Protein AF-A0A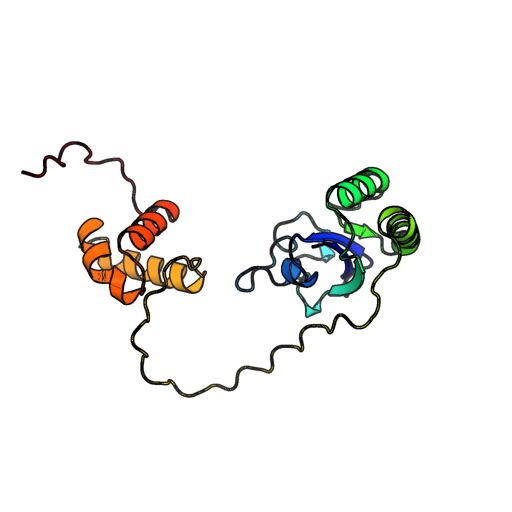2E9LYM9-F1 (afdb_monomer_lite)

Sequence (200 aa):
MGLYVFKSSHADYIKVGFTSWDNPWYRVNGSAGVPLGFSSVRHPESLKGRVGPSDLELLGWWPECTHEQENAIHTLLQRISVVGEWYALEELPLFFSLMKASCGSSKHESVRTPEKPLKAEEMAPEPPETPTPRSGQRWSPEEDQKLRSRVGQQWKEVSPVDFVKQNHEWFGRSKTALMARLKKLGKVVWEENKANWKVS

Secondary structure (DSSP, 8-state):
-EEEEEEESSSSEEEEEEESSS-TTHHHH-SSSS-TTTSSS---GGGTT--STTSEEEEEEETT--HHHHHHHHHHHGGGEEETTEEEGGGHHHHHHHHHHHH-S---S--PPPP-------------------TTPPPPHHHHHHHHHHHHHHTTTS-HHHHHHHHTTTTTS-HHHHHHHHHHTT-----S-TTS----

Foldseek 3Di:
DWKWWKAFPQAQKIFIDDDPDPAPCCQQCPPQRDRNPQQPFWDPPSCHVQRHLVGIDTPFIQSQADRVLSVVLCVVCVVQAPGDRMHGNVCVVVVQVSCCVRRNDTPRDDPDSPPDPDPDDPDDDDDDDQQAQDPPDDDHPVLVVVLVVLCVPPVVPDPPLVSLVVCCSVSSYDSVVSSVVCVVVVVDPPPPDPPPPPDD

pLDDT: mean 80.52, std 17.98, range [32.38, 96.62]

Structure (mmCIF, N/CA/C/O backbone):
data_AF-A0A2E9LYM9-F1
#
_entry.id   AF-A0A2E9LYM9-F1
#
loop_
_atom_site.group_PDB
_atom_site.id
_atom_site.type_symbol
_atom_site.label_atom_id
_atom_site.label_alt_id
_atom_site.label_comp_id
_atom_site.label_asym_id
_atom_site.label_entity_id
_atom_site.label_seq_id
_atom_site.pdbx_PDB_ins_code
_atom_site.Cartn_x
_atom_site.Cartn_y
_atom_site.Cartn_z
_atom_site.occupancy
_atom_site.B_iso_or_equiv
_atom_site.auth_seq_id
_atom_site.auth_comp_id
_atom_site.auth_asym_id
_atom_site.auth_atom_id
_atom_site.pdbx_PDB_model_num
ATOM 1 N N . MET A 1 1 ? 1.577 -3.935 -11.984 1.00 91.12 1 MET A N 1
ATOM 2 C CA . MET A 1 1 ? 1.380 -2.629 -11.306 1.00 91.12 1 MET A CA 1
ATOM 3 C C . MET A 1 1 ? -0.107 -2.334 -11.338 1.00 91.12 1 MET A C 1
ATOM 5 O O . MET A 1 1 ? -0.806 -3.093 -11.989 1.00 91.12 1 MET A O 1
ATOM 9 N N . GLY A 1 2 ? -0.603 -1.310 -10.650 1.00 94.62 2 GLY A N 1
ATOM 10 C CA . GLY A 1 2 ? -1.988 -0.877 -10.833 1.00 94.62 2 GLY A CA 1
ATOM 11 C C . GLY A 1 2 ? -2.600 -0.191 -9.626 1.00 94.62 2 GLY A C 1
ATOM 12 O O . GLY A 1 2 ? -1.990 -0.095 -8.555 1.00 94.62 2 GLY A O 1
ATOM 13 N N . LEU A 1 3 ? -3.835 0.261 -9.821 1.00 95.06 3 LEU A N 1
ATOM 14 C CA . LEU A 1 3 ? -4.635 0.957 -8.821 1.00 95.06 3 LEU A CA 1
ATOM 15 C C . LEU A 1 3 ? -5.670 0.009 -8.211 1.00 95.06 3 LEU A C 1
ATOM 17 O O . LEU A 1 3 ? -6.343 -0.740 -8.925 1.00 95.06 3 LEU A O 1
ATOM 21 N N . TYR A 1 4 ? -5.796 0.050 -6.888 1.00 95.19 4 TYR A N 1
ATOM 22 C CA . TYR A 1 4 ? -6.732 -0.765 -6.120 1.00 95.19 4 TYR A CA 1
ATOM 23 C C . TYR A 1 4 ? -7.713 0.083 -5.316 1.00 95.19 4 TYR A C 1
ATOM 25 O O . TYR A 1 4 ? -7.390 1.181 -4.859 1.00 95.19 4 TYR A O 1
ATOM 33 N N . VAL A 1 5 ? -8.893 -0.484 -5.074 1.00 95.12 5 VAL A N 1
ATOM 34 C CA . VAL A 1 5 ? -9.874 0.052 -4.129 1.00 95.12 5 VAL A CA 1
ATOM 35 C C . VAL A 1 5 ? -10.212 -1.032 -3.116 1.00 95.12 5 VAL A C 1
ATOM 37 O O . VAL A 1 5 ? -10.766 -2.068 -3.479 1.00 95.12 5 VAL A O 1
ATOM 40 N N . PHE A 1 6 ? -9.884 -0.791 -1.850 1.00 95.62 6 PHE A N 1
ATOM 41 C CA . PHE A 1 6 ? -10.286 -1.642 -0.732 1.00 95.62 6 PHE A CA 1
ATOM 42 C C . PHE A 1 6 ? -11.393 -0.970 0.071 1.00 95.62 6 PHE A C 1
ATOM 44 O O . PHE A 1 6 ? -11.329 0.229 0.321 1.00 95.62 6 PHE A O 1
ATOM 51 N N . LYS A 1 7 ? -12.365 -1.740 0.543 1.00 96.00 7 LYS A N 1
ATOM 52 C CA . LYS A 1 7 ? -13.339 -1.327 1.554 1.00 96.00 7 LYS A CA 1
ATOM 53 C C . LYS A 1 7 ? -12.945 -1.897 2.907 1.00 96.00 7 LYS A C 1
ATOM 55 O O . LYS A 1 7 ? -12.481 -3.030 2.978 1.00 96.00 7 LYS A O 1
ATOM 60 N N . SER A 1 8 ? -13.133 -1.125 3.974 1.00 94.94 8 SER A N 1
ATOM 61 C CA . SER A 1 8 ? -12.988 -1.653 5.330 1.00 94.94 8 SER A CA 1
ATOM 62 C C . SER A 1 8 ? -14.228 -2.436 5.762 1.00 94.94 8 SER A C 1
ATOM 64 O O . SER A 1 8 ? -15.356 -1.999 5.551 1.00 94.94 8 SER A O 1
ATOM 66 N N . SER A 1 9 ? -14.018 -3.561 6.441 1.00 95.50 9 SER A N 1
ATOM 67 C CA . SER A 1 9 ? -15.087 -4.320 7.103 1.00 95.50 9 SER A CA 1
ATOM 68 C C . SER A 1 9 ? -15.525 -3.711 8.442 1.00 95.50 9 SER A C 1
ATOM 70 O O . SER A 1 9 ? -16.497 -4.171 9.034 1.00 95.50 9 SER A O 1
ATOM 72 N N . HIS A 1 10 ? -14.800 -2.708 8.952 1.00 94.19 10 HIS A N 1
ATOM 73 C CA . HIS A 1 10 ? -14.994 -2.154 10.302 1.00 94.19 10 HIS A CA 1
ATOM 74 C C . HIS A 1 10 ? -15.576 -0.738 10.321 1.00 94.19 10 HIS A C 1
ATOM 76 O O . HIS A 1 10 ? -15.956 -0.261 11.388 1.00 94.19 10 HIS A O 1
ATOM 82 N N . ALA A 1 11 ? -15.612 -0.053 9.178 1.00 94.88 11 ALA A N 1
ATOM 83 C CA . ALA A 1 11 ? -16.178 1.284 9.040 1.00 94.88 11 ALA A CA 1
ATOM 84 C C . ALA A 1 11 ? -16.530 1.578 7.576 1.00 94.88 11 ALA A C 1
ATOM 86 O O . ALA A 1 11 ? -15.987 0.950 6.666 1.00 94.88 11 ALA A O 1
ATOM 87 N N . ASP A 1 12 ? -17.363 2.594 7.357 1.00 96.62 12 ASP A N 1
ATOM 88 C CA . ASP A 1 12 ? -17.807 3.036 6.031 1.00 96.62 12 ASP A CA 1
ATOM 89 C C . ASP A 1 12 ? -16.748 3.888 5.320 1.00 96.62 12 ASP A C 1
ATOM 91 O O . ASP A 1 12 ? -16.980 5.029 4.920 1.00 96.62 12 ASP A O 1
ATOM 95 N N . TYR A 1 13 ? -15.558 3.309 5.158 1.00 95.94 13 TYR A N 1
ATOM 96 C CA . TYR A 1 13 ? -14.448 3.910 4.437 1.00 95.94 13 TYR A CA 1
ATOM 97 C C . TYR A 1 13 ? -13.916 2.991 3.343 1.00 95.94 13 TYR A C 1
ATOM 99 O O . TYR A 1 13 ? -13.850 1.765 3.490 1.00 95.94 13 TYR A O 1
ATOM 107 N N . ILE A 1 14 ? -13.441 3.621 2.275 1.00 95.56 14 ILE A N 1
ATOM 108 C CA . ILE A 1 14 ? -12.660 2.990 1.220 1.00 95.56 14 ILE A CA 1
ATOM 109 C C . ILE A 1 14 ? -11.246 3.566 1.197 1.00 95.56 14 ILE A C 1
ATOM 111 O O . ILE A 1 14 ? -11.027 4.752 1.451 1.00 95.56 14 ILE A O 1
ATOM 115 N N . LYS A 1 15 ? -10.276 2.713 0.887 1.00 94.19 15 LYS A N 1
ATOM 116 C CA . LYS A 1 15 ? -8.884 3.067 0.639 1.00 94.19 15 LYS A CA 1
ATOM 117 C C . LYS A 1 15 ? -8.607 2.915 -0.842 1.00 94.19 15 LYS A C 1
ATOM 119 O O . LYS A 1 15 ? -8.780 1.830 -1.398 1.00 94.19 15 LYS A O 1
ATOM 124 N N . VAL A 1 16 ? -8.105 3.982 -1.442 1.00 93.50 16 VAL A N 1
ATOM 125 C CA . VAL A 1 16 ? -7.619 3.973 -2.821 1.00 93.50 16 VAL A CA 1
ATOM 126 C C . VAL A 1 16 ? -6.110 4.143 -2.801 1.00 93.50 16 VAL A C 1
ATOM 128 O O . VAL A 1 16 ? -5.583 4.848 -1.940 1.00 93.50 16 VAL A O 1
ATOM 131 N N . GLY A 1 17 ? -5.414 3.448 -3.691 1.00 93.06 17 GLY A N 1
ATOM 132 C CA . GLY A 1 17 ? -3.990 3.673 -3.875 1.00 93.06 17 GLY A CA 1
ATOM 133 C C . GLY A 1 17 ? -3.381 2.825 -4.977 1.00 93.06 17 GLY A C 1
ATOM 134 O O . GLY A 1 17 ? -4.033 1.972 -5.585 1.00 93.06 17 GLY A O 1
ATOM 135 N N . PHE A 1 18 ? -2.096 3.063 -5.202 1.00 93.94 18 PHE A N 1
ATOM 136 C CA . PHE A 1 18 ? -1.308 2.399 -6.227 1.00 93.94 18 PHE A CA 1
ATOM 137 C C . PHE A 1 18 ? -0.312 1.370 -5.669 1.00 93.94 18 PHE A C 1
ATOM 139 O O . PHE A 1 18 ? 0.243 1.503 -4.571 1.00 93.94 18 PHE A O 1
ATOM 146 N N . THR A 1 19 ? -0.026 0.333 -6.458 1.00 92.06 19 THR A N 1
ATOM 147 C CA . THR A 1 19 ? 1.079 -0.598 -6.211 1.00 92.06 19 THR A CA 1
ATOM 148 C C . THR A 1 19 ? 1.912 -0.828 -7.469 1.00 92.06 19 THR A C 1
ATOM 150 O O . THR A 1 19 ? 1.400 -1.034 -8.569 1.00 92.06 19 THR A O 1
ATOM 153 N N . SER A 1 20 ? 3.235 -0.857 -7.300 1.00 91.00 20 SER A N 1
ATOM 154 C CA . SER A 1 20 ? 4.173 -1.241 -8.360 1.00 91.00 20 SER A CA 1
ATOM 155 C C . SER A 1 20 ? 4.263 -2.758 -8.576 1.00 91.00 20 SER A C 1
ATOM 157 O O . SER A 1 20 ? 5.013 -3.224 -9.429 1.00 91.00 20 SER A O 1
ATOM 159 N N . TRP A 1 21 ? 3.488 -3.544 -7.832 1.00 89.94 21 TRP A N 1
ATOM 160 C CA . TRP A 1 21 ? 3.448 -4.998 -7.949 1.00 89.94 21 TRP A CA 1
ATOM 161 C C . TRP A 1 21 ? 2.227 -5.432 -8.748 1.00 89.94 21 TRP A C 1
ATOM 163 O O . TRP A 1 21 ? 1.245 -4.698 -8.851 1.00 89.94 21 TRP A O 1
ATOM 173 N N . ASP A 1 22 ? 2.270 -6.626 -9.325 1.00 89.94 22 ASP A N 1
ATOM 174 C CA . ASP A 1 22 ? 1.108 -7.232 -9.984 1.00 89.94 22 ASP A CA 1
ATOM 175 C C . ASP A 1 22 ? 0.184 -7.935 -8.974 1.00 89.94 22 ASP A C 1
ATOM 177 O O . ASP A 1 22 ? -0.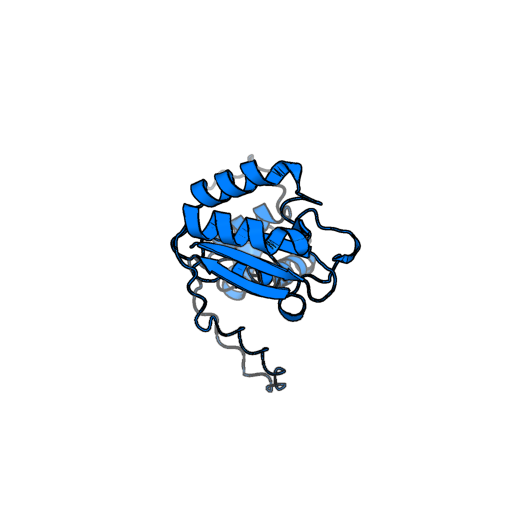207 -9.086 -9.130 1.00 89.94 22 ASP A O 1
ATOM 181 N N . ASN A 1 23 ? -0.067 -7.269 -7.843 1.00 89.88 23 ASN A N 1
ATOM 182 C CA . ASN A 1 23 ? -0.915 -7.781 -6.774 1.00 89.88 23 ASN A CA 1
ATOM 183 C C . ASN A 1 23 ? -1.350 -6.632 -5.838 1.00 89.88 23 ASN A C 1
ATOM 185 O O . ASN A 1 23 ? -0.484 -6.052 -5.165 1.00 89.88 23 ASN A O 1
ATOM 189 N N . PRO A 1 24 ? -2.658 -6.322 -5.723 1.00 91.31 24 PRO A N 1
ATOM 190 C CA . PRO A 1 24 ? -3.155 -5.271 -4.829 1.00 91.31 24 PRO A CA 1
ATOM 191 C C . PRO A 1 24 ? -2.906 -5.582 -3.345 1.00 91.31 24 PRO A C 1
ATOM 193 O O . PRO A 1 24 ? -2.643 -4.682 -2.546 1.00 91.31 24 PRO A O 1
ATOM 196 N N . TRP A 1 25 ? -2.893 -6.862 -2.967 1.00 91.12 25 TRP A N 1
ATOM 197 C CA . TRP A 1 25 ? -2.686 -7.303 -1.586 1.00 91.12 25 TRP A CA 1
ATOM 198 C C . TRP A 1 25 ? -1.251 -7.124 -1.095 1.00 91.12 25 TRP A C 1
ATOM 200 O O . TRP A 1 25 ? -1.008 -7.178 0.110 1.00 91.12 25 TRP A O 1
ATOM 210 N N . TYR A 1 26 ? -0.292 -6.863 -1.989 1.00 88.19 26 TYR A N 1
ATOM 211 C CA . TYR A 1 26 ? 1.101 -6.634 -1.602 1.00 88.19 26 TYR A CA 1
ATOM 212 C C . TYR A 1 26 ? 1.240 -5.477 -0.597 1.00 88.19 26 TYR A C 1
ATOM 214 O O . TYR A 1 26 ? 2.077 -5.529 0.299 1.00 88.19 26 TYR A O 1
ATOM 222 N N . ARG A 1 27 ? 0.397 -4.441 -0.699 1.00 84.25 27 ARG A N 1
ATOM 223 C CA . ARG A 1 27 ? 0.412 -3.285 0.217 1.00 84.25 27 ARG A CA 1
ATOM 224 C C . ARG A 1 27 ? -0.201 -3.602 1.582 1.00 84.25 27 ARG A C 1
ATOM 226 O O . ARG A 1 27 ? 0.213 -3.037 2.589 1.00 84.25 27 ARG A O 1
ATOM 233 N N . VAL A 1 28 ? -1.145 -4.538 1.619 1.00 86.56 28 VAL A N 1
ATOM 234 C CA . VAL A 1 28 ? -1.798 -4.989 2.855 1.00 86.56 28 VAL A CA 1
ATOM 235 C C . VAL A 1 28 ? -0.906 -5.979 3.609 1.00 86.56 28 VAL A C 1
ATOM 237 O O . VAL A 1 28 ? -0.748 -5.867 4.817 1.00 86.56 28 VAL A O 1
ATOM 240 N N . ASN A 1 29 ? -0.263 -6.910 2.901 1.00 82.62 29 ASN A N 1
ATOM 241 C CA . ASN A 1 29 ? 0.617 -7.922 3.499 1.00 82.62 29 ASN A CA 1
ATOM 242 C C . ASN A 1 29 ? 2.040 -7.406 3.767 1.00 82.62 29 ASN A C 1
ATOM 244 O O . ASN A 1 29 ? 2.728 -7.889 4.667 1.00 82.62 29 ASN A O 1
ATOM 248 N N . GLY A 1 30 ? 2.487 -6.437 2.964 1.00 68.19 30 GLY A N 1
ATOM 249 C CA . GLY A 1 30 ? 3.863 -5.960 2.912 1.00 68.19 30 GLY A CA 1
ATOM 250 C C . GLY A 1 30 ? 4.903 -7.051 2.650 1.00 68.19 30 GLY A C 1
ATOM 251 O O . GLY A 1 30 ? 4.599 -8.166 2.230 1.00 68.19 30 GLY A O 1
ATOM 252 N N . SER A 1 31 ? 6.173 -6.715 2.883 1.00 57.31 31 SER A N 1
ATOM 253 C CA . SER A 1 31 ? 7.263 -7.696 2.906 1.00 57.31 31 SER A CA 1
ATOM 254 C C . SER A 1 31 ? 7.453 -8.177 4.344 1.00 57.31 31 SER A C 1
ATOM 256 O O . SER A 1 31 ? 7.728 -7.352 5.212 1.00 57.31 31 SER A O 1
ATOM 258 N N . ALA A 1 32 ? 7.344 -9.489 4.580 1.00 59.53 32 ALA A N 1
ATOM 259 C CA . ALA A 1 32 ? 7.467 -10.129 5.898 1.00 59.53 32 ALA A CA 1
ATOM 260 C C . ALA A 1 32 ? 6.331 -9.822 6.902 1.00 59.53 32 ALA A C 1
ATOM 262 O O . ALA A 1 32 ? 6.571 -9.669 8.095 1.00 59.53 32 ALA A O 1
ATOM 263 N N . GLY A 1 33 ? 5.085 -9.721 6.423 1.00 60.34 33 GLY A N 1
ATOM 264 C CA . GLY A 1 33 ? 3.893 -9.658 7.285 1.00 60.34 33 GLY A CA 1
ATOM 265 C C . GLY A 1 33 ? 3.645 -8.311 7.969 1.00 60.34 33 GLY A C 1
ATOM 266 O O . GLY A 1 33 ? 2.728 -8.197 8.778 1.00 60.34 33 GLY A O 1
ATOM 267 N N . VAL A 1 34 ? 4.439 -7.283 7.654 1.00 60.03 34 VAL A N 1
ATOM 268 C CA . VAL A 1 34 ? 4.224 -5.912 8.132 1.00 60.03 34 VAL A CA 1
ATOM 269 C C . VAL A 1 34 ? 3.517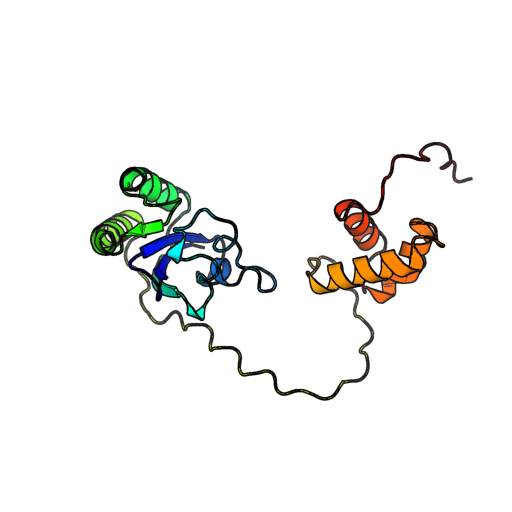 -5.115 7.034 1.00 60.03 34 VAL A C 1
ATOM 271 O O . VAL A 1 34 ? 4.151 -4.865 6.011 1.00 60.03 34 VAL A O 1
ATOM 274 N N . PRO A 1 35 ? 2.262 -4.660 7.221 1.00 62.62 35 PRO A N 1
ATOM 275 C CA . PRO A 1 35 ? 1.496 -3.955 6.190 1.00 62.62 35 PRO A CA 1
ATOM 276 C C . PRO A 1 35 ? 2.207 -2.700 5.667 1.00 62.62 35 PRO A C 1
ATOM 278 O O . PRO A 1 35 ? 2.226 -1.654 6.316 1.00 62.62 35 PRO A O 1
ATOM 281 N N . LEU A 1 36 ? 2.804 -2.771 4.476 1.00 64.75 36 LEU A N 1
ATOM 282 C CA . LEU A 1 36 ? 3.519 -1.644 3.876 1.00 64.75 36 LEU A CA 1
ATOM 283 C C . LEU A 1 36 ? 2.518 -0.669 3.242 1.00 64.75 36 LEU A C 1
ATOM 285 O O . LEU A 1 36 ? 2.158 -0.800 2.074 1.00 64.75 36 LEU A O 1
ATOM 289 N N . GLY A 1 37 ? 2.107 0.340 4.013 1.00 64.75 37 GLY A N 1
ATOM 290 C CA . GLY A 1 37 ? 1.244 1.437 3.558 1.00 64.75 37 GLY A CA 1
ATOM 291 C C . GLY A 1 37 ? -0.109 1.523 4.265 1.00 64.75 37 GLY A C 1
ATOM 292 O O . GLY A 1 37 ? -0.758 2.557 4.177 1.00 64.75 37 GLY A O 1
ATOM 293 N N . PHE A 1 38 ? -0.517 0.489 5.004 1.00 72.06 38 PHE A N 1
ATOM 294 C CA . PHE A 1 38 ? -1.745 0.516 5.811 1.00 72.06 38 PHE A CA 1
ATOM 295 C C . PHE A 1 38 ? -1.474 0.793 7.294 1.00 72.06 38 PHE A C 1
ATOM 297 O O . PHE A 1 38 ? -2.214 1.551 7.912 1.00 72.06 38 PHE A O 1
ATOM 304 N N . SER A 1 39 ? -0.388 0.254 7.859 1.00 63.53 39 SER A N 1
ATOM 305 C CA . SER A 1 39 ? -0.012 0.487 9.264 1.00 63.53 39 SER A CA 1
ATOM 306 C C . SER A 1 39 ? 0.830 1.750 9.476 1.00 63.53 39 SER A C 1
ATOM 308 O O . SER A 1 39 ? 0.941 2.239 10.596 1.00 63.53 39 SER A O 1
ATOM 310 N N . SER A 1 40 ? 1.430 2.286 8.407 1.00 58.72 40 SER A N 1
ATOM 311 C CA . SER A 1 40 ? 2.322 3.452 8.453 1.00 58.72 40 SER A CA 1
ATOM 312 C C . SER A 1 40 ? 1.664 4.767 8.023 1.00 58.72 40 SER A C 1
ATOM 314 O O . SER A 1 40 ? 2.331 5.800 8.022 1.00 58.72 40 SER A O 1
ATOM 316 N N . VAL A 1 41 ? 0.403 4.745 7.583 1.00 61.25 41 VAL A N 1
ATOM 317 C CA . VAL A 1 41 ? -0.260 5.893 6.944 1.00 61.25 41 VAL A CA 1
ATOM 318 C C . VAL A 1 41 ? -1.384 6.414 7.827 1.00 61.25 41 VAL A C 1
ATOM 320 O O . VAL A 1 41 ? -2.079 5.645 8.481 1.00 61.25 41 VAL A O 1
ATOM 323 N N . ARG A 1 42 ? -1.562 7.741 7.819 1.00 80.31 42 ARG A N 1
ATOM 324 C CA . ARG A 1 42 ? -2.698 8.431 8.437 1.00 80.31 42 ARG A CA 1
ATOM 325 C C . ARG A 1 42 ? -4.000 7.738 8.010 1.00 80.31 42 ARG A C 1
ATOM 327 O O . ARG A 1 42 ? -4.311 7.692 6.822 1.00 80.31 42 ARG A O 1
ATOM 334 N N . HIS A 1 43 ? -4.738 7.207 8.972 1.00 86.38 43 HIS A N 1
ATOM 335 C CA . HIS A 1 43 ? -6.032 6.562 8.776 1.00 86.38 43 HIS A CA 1
ATOM 336 C C . HIS A 1 43 ? -7.020 7.099 9.824 1.00 86.38 43 HIS A C 1
ATOM 338 O O . HIS A 1 43 ? -6.580 7.624 10.852 1.00 86.38 43 HIS A O 1
ATOM 344 N N . PRO A 1 44 ? -8.339 6.971 9.606 1.00 89.38 44 PRO A N 1
ATOM 345 C CA . PRO A 1 44 ? -9.329 7.224 10.650 1.00 89.38 44 PRO A CA 1
ATOM 346 C C . PRO A 1 44 ? -9.022 6.420 11.925 1.00 89.38 44 PRO A C 1
ATOM 348 O O . PRO A 1 44 ? -8.599 5.265 11.839 1.00 89.38 44 PRO A O 1
ATOM 351 N N . GLU A 1 45 ? -9.236 6.999 13.112 1.00 88.75 45 GLU A N 1
ATOM 352 C CA . GLU A 1 45 ? -8.907 6.331 14.391 1.00 88.75 45 GLU A CA 1
ATOM 353 C C . GLU A 1 45 ? -9.681 5.012 14.566 1.00 88.75 45 GLU A C 1
ATOM 355 O O . GLU A 1 45 ? -9.147 4.048 15.110 1.00 88.75 45 GLU A O 1
ATOM 360 N N . SER A 1 46 ? -10.897 4.919 14.012 1.00 90.25 46 SER A N 1
ATOM 361 C CA . SER A 1 46 ? -11.718 3.699 14.025 1.00 90.25 46 SER A CA 1
ATOM 362 C C . SER A 1 46 ? -11.074 2.494 13.323 1.00 90.25 46 SER A C 1
ATOM 364 O O . SER A 1 46 ? -11.476 1.360 13.577 1.00 90.25 46 SER A O 1
ATOM 366 N N . LEU A 1 47 ? -10.063 2.714 12.474 1.00 89.50 47 LEU A N 1
ATOM 367 C CA . LEU A 1 47 ? -9.363 1.669 11.718 1.00 89.50 47 LEU A CA 1
ATOM 368 C C . LEU A 1 47 ? -8.020 1.255 12.333 1.00 89.50 47 LEU A C 1
ATOM 370 O O . LEU A 1 47 ? -7.312 0.411 11.780 1.00 89.50 47 LEU A O 1
ATOM 374 N N . LYS A 1 48 ? -7.635 1.826 13.478 1.00 88.62 48 LYS A N 1
ATOM 375 C CA . LYS A 1 48 ? -6.337 1.557 14.102 1.00 88.62 48 LYS A CA 1
ATOM 376 C C . LYS A 1 48 ? -6.169 0.080 14.453 1.00 88.62 48 LYS A C 1
ATOM 378 O O . LYS A 1 48 ? -6.923 -0.478 15.245 1.00 88.62 48 LYS A O 1
ATOM 383 N N . GLY A 1 49 ? -5.155 -0.546 13.854 1.00 86.38 49 GLY A N 1
ATOM 384 C CA . GLY A 1 49 ? -4.885 -1.978 14.009 1.00 86.38 49 GLY A CA 1
ATOM 385 C C . GLY A 1 49 ? -5.896 -2.902 13.314 1.00 86.38 49 GLY A C 1
ATOM 386 O O . GLY A 1 49 ? -5.840 -4.103 13.544 1.00 86.38 49 GLY A O 1
ATOM 387 N N . ARG A 1 50 ? -6.797 -2.364 12.478 1.00 89.62 50 ARG A N 1
ATOM 388 C CA . ARG A 1 50 ? -7.876 -3.090 11.777 1.00 89.62 50 ARG A CA 1
ATOM 389 C C . ARG A 1 50 ? -7.795 -2.908 10.261 1.00 89.62 50 ARG A C 1
ATOM 391 O O . ARG A 1 50 ? -8.764 -2.550 9.596 1.00 89.62 50 ARG A O 1
ATOM 398 N N . VAL A 1 51 ? -6.588 -3.060 9.733 1.00 88.38 51 VAL A N 1
ATOM 399 C CA . VAL A 1 51 ? -6.258 -2.847 8.315 1.00 88.38 51 VAL A CA 1
ATOM 400 C C . VAL A 1 51 ? -5.461 -4.021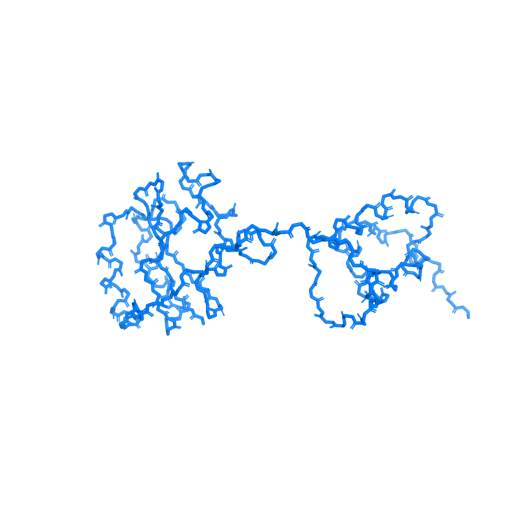 7.741 1.00 88.38 51 VAL A C 1
ATOM 402 O O . VAL A 1 51 ? -4.620 -3.848 6.859 1.00 88.38 51 VAL A O 1
ATOM 405 N N . GLY A 1 52 ? -5.683 -5.219 8.288 1.00 89.31 52 GLY A N 1
ATOM 406 C CA . GLY A 1 52 ? -5.092 -6.452 7.790 1.00 89.31 52 GLY A CA 1
ATOM 407 C C . GLY A 1 52 ? -5.877 -7.063 6.623 1.00 89.31 52 GLY A C 1
ATOM 408 O O . GLY A 1 52 ? -6.950 -6.584 6.257 1.00 89.31 52 GLY A O 1
ATOM 409 N N . PRO A 1 53 ? -5.383 -8.172 6.050 1.00 89.94 53 PRO A N 1
ATOM 410 C CA . PRO A 1 53 ? -6.032 -8.851 4.923 1.00 89.94 53 PRO A CA 1
ATOM 411 C C . PRO A 1 53 ? -7.455 -9.329 5.215 1.00 89.94 53 PRO A C 1
ATOM 413 O O . PRO A 1 53 ? -8.283 -9.371 4.317 1.00 89.94 53 PRO A O 1
ATOM 416 N N . SER A 1 54 ? -7.745 -9.684 6.469 1.00 90.94 54 SER A N 1
ATOM 417 C CA . SER A 1 54 ? -9.083 -10.087 6.917 1.00 90.94 54 SER A CA 1
ATOM 418 C C . SER A 1 54 ? -10.031 -8.915 7.170 1.00 90.94 54 SER A C 1
ATOM 420 O O . SER A 1 54 ? -11.227 -9.131 7.341 1.00 90.94 54 SER A O 1
ATOM 422 N N . ASP A 1 55 ? -9.503 -7.694 7.238 1.00 92.75 55 ASP A N 1
ATOM 423 C CA . ASP A 1 55 ? -10.250 -6.484 7.591 1.00 92.75 55 ASP A CA 1
ATOM 424 C C . ASP A 1 55 ? -10.655 -5.663 6.364 1.00 92.75 55 ASP A C 1
ATOM 426 O O . ASP A 1 55 ? -11.315 -4.628 6.499 1.00 92.75 55 ASP A O 1
ATOM 430 N N . LEU A 1 56 ? -10.211 -6.094 5.182 1.00 93.62 56 LEU A N 1
ATOM 431 C CA . LEU A 1 56 ? -10.359 -5.382 3.926 1.00 93.62 56 LEU A CA 1
ATOM 432 C C . LEU A 1 56 ? -11.009 -6.277 2.873 1.00 93.62 56 LEU A C 1
ATOM 434 O O . LEU A 1 56 ? -10.676 -7.451 2.732 1.00 93.62 56 LEU A O 1
ATOM 438 N N . GLU A 1 57 ? -11.891 -5.682 2.085 1.00 95.00 57 GLU A N 1
ATOM 439 C CA . GLU A 1 57 ? -12.529 -6.286 0.921 1.00 95.00 57 GLU A CA 1
ATOM 440 C C . GLU A 1 57 ? -12.023 -5.571 -0.336 1.00 95.00 57 GLU A C 1
ATOM 442 O O . GLU A 1 57 ? -12.114 -4.347 -0.434 1.00 95.00 57 GLU A O 1
ATOM 447 N N . LEU A 1 58 ? -11.458 -6.305 -1.298 1.00 94.75 58 LEU A N 1
ATOM 448 C CA . LEU A 1 58 ? -11.041 -5.716 -2.573 1.00 94.75 58 LEU A CA 1
ATOM 449 C C . LEU A 1 58 ? -12.279 -5.462 -3.439 1.00 94.75 58 LEU A C 1
ATOM 451 O O . LEU A 1 58 ? -12.887 -6.408 -3.931 1.00 94.75 58 LEU A O 1
ATOM 455 N N . LEU A 1 59 ? -12.614 -4.192 -3.659 1.00 95.06 59 LEU A N 1
ATOM 456 C CA . LEU A 1 59 ? -13.747 -3.795 -4.497 1.00 95.06 59 LEU A CA 1
ATOM 457 C C . LEU A 1 59 ? -13.375 -3.642 -5.975 1.00 95.06 59 LEU A C 1
ATOM 459 O O . LEU A 1 59 ? -14.238 -3.763 -6.836 1.00 95.06 59 LEU A O 1
ATOM 463 N N . GLY A 1 60 ? -12.113 -3.345 -6.294 1.00 93.62 60 GLY A N 1
ATOM 464 C CA . GLY A 1 60 ? -11.700 -3.163 -7.684 1.00 93.62 60 GLY A CA 1
ATOM 465 C C . GLY A 1 60 ? -10.192 -3.130 -7.891 1.00 93.62 60 GLY A C 1
ATOM 466 O O . GLY A 1 60 ? -9.439 -2.701 -7.013 1.00 93.62 60 GLY A O 1
ATOM 467 N N . TRP A 1 61 ? -9.767 -3.584 -9.074 1.00 94.88 61 TRP A N 1
ATOM 468 C CA . TRP A 1 61 ? -8.369 -3.663 -9.485 1.00 94.88 61 TRP A CA 1
ATOM 469 C C . TRP A 1 61 ? -8.198 -3.271 -10.959 1.00 94.88 61 TRP A C 1
ATOM 471 O O . TRP A 1 61 ? -8.773 -3.887 -11.861 1.00 94.88 61 TRP A O 1
ATOM 481 N N . TRP A 1 62 ? -7.368 -2.255 -11.195 1.00 95.38 62 TRP A N 1
ATOM 482 C CA . TRP A 1 62 ? -7.042 -1.730 -12.520 1.00 95.38 62 TRP A CA 1
ATOM 483 C C . TRP A 1 62 ? -5.535 -1.864 -12.763 1.00 95.38 62 TRP A C 1
ATOM 485 O O . TRP A 1 62 ? -4.788 -0.914 -12.507 1.00 95.38 62 TRP A O 1
ATOM 495 N N . PRO A 1 63 ? -5.070 -3.036 -13.239 1.00 94.00 63 PRO A N 1
ATOM 496 C CA . PRO A 1 63 ? -3.641 -3.308 -13.410 1.00 94.00 63 PRO A CA 1
ATOM 497 C C . PRO A 1 63 ? -2.978 -2.427 -14.475 1.00 94.00 63 PRO A C 1
ATOM 499 O O . PRO A 1 63 ? -1.783 -2.157 -14.417 1.00 94.00 63 PRO A O 1
ATOM 502 N N . GLU A 1 64 ? -3.764 -1.952 -15.437 1.00 93.56 64 GLU A N 1
ATOM 503 C CA . GLU A 1 64 ? -3.269 -1.099 -16.519 1.00 93.56 64 GLU A CA 1
ATOM 504 C C . GLU A 1 64 ? -3.208 0.384 -16.117 1.00 93.56 64 GLU A C 1
ATOM 506 O O . GLU A 1 64 ? -2.709 1.204 -16.883 1.00 93.56 64 GLU A O 1
ATOM 511 N N . CYS A 1 65 ? -3.721 0.754 -14.934 1.00 95.38 65 CYS A N 1
ATOM 512 C CA . CYS A 1 65 ? -3.688 2.145 -14.497 1.00 95.38 65 CYS A CA 1
ATOM 513 C C . CYS A 1 65 ? -2.277 2.545 -14.055 1.00 95.38 65 CYS A C 1
ATOM 515 O O . CYS A 1 65 ? -1.610 1.780 -13.355 1.00 95.38 65 CYS A O 1
ATOM 517 N N . THR A 1 66 ? -1.826 3.741 -14.432 1.00 95.06 66 THR A N 1
ATOM 518 C CA . THR A 1 66 ? -0.497 4.262 -14.087 1.00 95.06 66 THR A CA 1
ATOM 519 C C . THR A 1 66 ? -0.507 5.065 -12.786 1.00 95.06 66 THR A C 1
ATOM 521 O O . THR A 1 66 ? -1.553 5.477 -12.279 1.00 95.06 66 THR A O 1
ATOM 524 N N . HIS A 1 67 ? 0.683 5.316 -12.239 1.00 94.00 67 HIS A N 1
ATOM 525 C CA . HIS A 1 67 ? 0.837 6.139 -11.041 1.00 94.00 67 HIS A CA 1
ATOM 526 C C . HIS A 1 67 ? 0.457 7.607 -11.303 1.00 94.00 67 HIS A C 1
ATOM 528 O O . HIS A 1 67 ? -0.088 8.275 -10.434 1.00 94.00 67 HIS A O 1
ATOM 534 N N . GLU A 1 68 ? 0.691 8.129 -12.508 1.00 95.06 68 GLU A N 1
ATOM 535 C CA . GLU A 1 68 ? 0.280 9.485 -12.893 1.00 95.06 68 GLU A CA 1
ATOM 536 C C . GLU A 1 68 ? -1.247 9.627 -12.901 1.00 95.06 68 GLU A C 1
ATOM 538 O O . GLU A 1 68 ? -1.779 10.630 -12.423 1.00 95.06 68 GLU A O 1
ATOM 543 N N . GLN A 1 69 ? -1.955 8.612 -13.407 1.00 95.00 69 GLN A N 1
ATOM 544 C CA . GLN A 1 69 ? -3.418 8.576 -13.405 1.00 95.00 69 GLN A CA 1
ATOM 545 C C . GLN A 1 69 ? -3.972 8.514 -11.977 1.00 95.00 69 GLN A C 1
ATOM 547 O O . GLN A 1 69 ? -4.910 9.238 -11.653 1.00 95.00 69 GLN A O 1
ATOM 552 N N . GLU A 1 70 ? -3.357 7.713 -11.106 1.00 94.31 70 GLU A N 1
ATOM 553 C CA . GLU A 1 70 ? -3.697 7.657 -9.682 1.00 94.31 70 GLU A CA 1
ATOM 554 C C . GLU A 1 70 ? -3.529 9.022 -8.995 1.00 94.31 70 GLU A C 1
ATOM 556 O O . GLU A 1 70 ? -4.464 9.514 -8.360 1.00 94.31 70 GLU A O 1
ATOM 561 N N . ASN A 1 71 ? -2.397 9.696 -9.209 1.00 93.56 71 ASN A N 1
ATOM 562 C CA . ASN A 1 71 ? -2.149 11.026 -8.652 1.00 93.56 71 ASN A CA 1
ATOM 563 C C . ASN A 1 71 ? -3.159 12.071 -9.152 1.00 93.56 71 ASN A C 1
ATOM 565 O O . ASN A 1 71 ? -3.602 12.927 -8.380 1.00 93.56 71 ASN A O 1
ATOM 569 N N . ALA A 1 72 ? -3.563 12.003 -10.425 1.00 93.88 72 ALA A N 1
ATOM 570 C CA . ALA A 1 72 ? -4.603 12.875 -10.967 1.00 93.88 72 ALA A CA 1
ATOM 571 C C . ALA A 1 72 ? -5.956 12.637 -10.271 1.00 93.88 72 ALA A C 1
ATOM 573 O O . ALA A 1 72 ? -6.624 13.595 -9.877 1.00 93.88 72 ALA A O 1
ATOM 574 N N . ILE A 1 73 ? -6.329 11.375 -10.046 1.00 92.12 73 ILE A N 1
ATOM 575 C CA . ILE A 1 73 ? -7.552 11.002 -9.322 1.00 92.12 73 ILE A CA 1
ATOM 576 C C . ILE A 1 73 ? -7.493 11.490 -7.867 1.00 92.12 73 ILE A C 1
ATOM 578 O O . ILE A 1 73 ? -8.429 12.144 -7.406 1.00 92.12 73 ILE A O 1
ATOM 582 N N . HIS A 1 74 ? -6.388 11.263 -7.152 1.00 90.94 74 HIS A N 1
ATOM 583 C CA . HIS A 1 74 ? -6.224 11.760 -5.783 1.00 90.94 74 HIS A CA 1
ATOM 584 C C . HIS A 1 74 ? -6.276 13.286 -5.702 1.00 90.94 74 HIS A C 1
ATOM 586 O O . HIS A 1 74 ? -6.866 13.818 -4.764 1.00 90.94 74 HIS A O 1
ATOM 592 N N . THR A 1 75 ? -5.726 13.992 -6.694 1.00 92.62 75 THR A N 1
ATOM 593 C CA . THR A 1 75 ? -5.799 15.459 -6.780 1.00 92.62 75 THR A CA 1
ATOM 594 C C . THR A 1 75 ? -7.246 15.940 -6.892 1.00 92.62 75 THR A C 1
ATOM 596 O O . THR A 1 75 ? -7.657 16.842 -6.162 1.00 92.62 75 THR A O 1
ATOM 599 N N . LEU A 1 76 ? -8.046 15.308 -7.757 1.00 91.44 76 LEU A N 1
ATOM 600 C CA . LEU A 1 76 ? -9.466 15.641 -7.925 1.00 91.44 76 LEU A CA 1
ATOM 601 C C . LEU A 1 76 ? -10.270 15.395 -6.643 1.00 91.44 76 LEU A C 1
ATOM 603 O O . LEU A 1 76 ? -11.162 16.171 -6.302 1.00 91.44 76 LEU A O 1
ATOM 607 N N . LEU A 1 77 ? -9.929 14.332 -5.918 1.00 88.62 77 LEU A N 1
ATOM 608 C CA . LEU A 1 77 ? -10.671 13.867 -4.748 1.00 88.62 77 LEU A CA 1
ATOM 609 C C . LEU A 1 77 ? -10.093 14.390 -3.431 1.00 88.62 77 LEU A C 1
ATOM 611 O O . LEU A 1 77 ? -10.625 14.109 -2.362 1.00 88.62 77 LEU A O 1
ATOM 615 N N . GLN A 1 78 ? -9.033 15.200 -3.476 1.00 89.38 78 GLN A N 1
ATOM 616 C CA . GLN A 1 78 ? -8.357 15.704 -2.282 1.00 89.38 78 GLN A CA 1
ATOM 617 C C . GLN A 1 78 ? -9.308 16.469 -1.351 1.00 89.38 78 GLN A C 1
ATOM 619 O O . GLN A 1 78 ? -9.159 16.407 -0.134 1.00 89.38 78 GLN A O 1
ATOM 624 N N . ARG A 1 79 ? -10.310 17.158 -1.915 1.00 88.00 79 ARG A N 1
ATOM 625 C CA . ARG A 1 79 ? -11.298 17.946 -1.157 1.00 88.00 79 ARG A CA 1
ATOM 626 C C . ARG A 1 79 ? -12.285 17.103 -0.353 1.00 88.00 79 ARG A C 1
ATOM 628 O O . ARG A 1 79 ? -12.862 17.623 0.593 1.00 88.00 79 ARG A O 1
ATOM 635 N N . ILE A 1 80 ? -12.475 15.845 -0.740 1.00 88.25 80 ILE A N 1
ATOM 636 C CA . ILE A 1 80 ? -13.400 14.904 -0.095 1.00 88.25 80 ILE A CA 1
ATOM 637 C C . ILE A 1 80 ? -12.657 13.788 0.652 1.00 88.25 80 ILE A C 1
ATOM 639 O O . ILE A 1 80 ? -13.270 12.849 1.154 1.00 88.25 80 ILE A O 1
ATOM 643 N N . SER A 1 81 ? -11.322 13.862 0.715 1.00 85.81 81 SER A N 1
ATOM 644 C CA . SER A 1 81 ? -10.533 12.933 1.520 1.00 85.81 81 SER A CA 1
ATOM 645 C C . SER A 1 81 ? -10.816 13.161 3.000 1.00 85.81 81 SER A C 1
ATOM 647 O O . SER A 1 81 ? -10.785 14.292 3.485 1.00 85.81 81 SER A O 1
ATOM 649 N N . VAL A 1 82 ? -11.057 12.068 3.723 1.00 84.69 82 VAL A N 1
ATOM 650 C CA . VAL A 1 82 ? -11.285 12.101 5.170 1.00 84.69 82 VAL A CA 1
ATOM 651 C C . VAL A 1 82 ? -9.937 12.200 5.876 1.00 84.69 82 VAL A C 1
ATOM 653 O O . VAL A 1 82 ? -9.680 13.140 6.626 1.00 84.69 82 VAL A O 1
ATOM 656 N N . VAL A 1 83 ? -9.045 11.237 5.610 1.00 86.25 83 VAL A N 1
ATOM 657 C CA . VAL A 1 83 ? -7.675 11.206 6.138 1.00 86.25 83 VAL A CA 1
ATOM 658 C C . VAL A 1 83 ? -6.756 10.475 5.154 1.00 86.25 83 VAL A C 1
ATOM 660 O O . VAL A 1 83 ? -6.917 9.284 4.898 1.00 86.25 83 VAL A O 1
ATOM 663 N N . GLY A 1 84 ? -5.725 11.160 4.652 1.00 87.38 84 GLY A N 1
ATOM 664 C CA . GLY A 1 84 ? -4.762 10.559 3.723 1.00 87.38 84 GLY A CA 1
ATOM 665 C C . GLY A 1 84 ? -5.423 10.201 2.391 1.00 87.38 84 GLY A C 1
ATOM 666 O O . GLY A 1 84 ? -5.908 11.087 1.695 1.00 87.38 84 GLY A O 1
ATOM 667 N N . GLU A 1 85 ? -5.456 8.911 2.056 1.00 90.38 85 GLU A N 1
ATOM 668 C CA . GLU A 1 85 ? -6.168 8.400 0.866 1.00 90.38 85 GLU A CA 1
ATOM 669 C C . GLU A 1 85 ? -7.359 7.510 1.278 1.00 90.38 85 GLU A C 1
ATOM 671 O O . GLU A 1 85 ? -7.710 6.555 0.583 1.00 90.38 85 GLU A O 1
ATOM 676 N N . TRP A 1 86 ? -7.926 7.771 2.460 1.00 93.31 86 TRP A N 1
ATOM 677 C CA . TRP A 1 86 ? -9.184 7.181 2.909 1.00 93.31 86 TRP A CA 1
ATOM 678 C C . TRP A 1 86 ? -10.347 8.126 2.617 1.00 93.31 86 TRP A C 1
ATOM 680 O O . TRP A 1 86 ? -10.287 9.317 2.933 1.00 93.31 86 TRP A O 1
ATOM 690 N N . TYR A 1 87 ? -11.414 7.566 2.063 1.00 94.38 87 TYR A N 1
ATOM 691 C CA . TYR A 1 87 ? -12.606 8.277 1.610 1.00 94.38 87 TYR A CA 1
ATOM 692 C C . TYR A 1 87 ? -13.851 7.621 2.197 1.00 94.38 87 TYR A C 1
ATOM 694 O O . TYR A 1 87 ? -13.820 6.431 2.517 1.00 94.38 87 TYR A O 1
ATOM 702 N N . ALA A 1 88 ? -14.938 8.375 2.346 1.00 95.31 88 ALA A N 1
ATOM 703 C CA . ALA A 1 88 ? -16.219 7.816 2.768 1.00 95.31 88 ALA A CA 1
ATOM 704 C C . ALA A 1 88 ? -16.748 6.818 1.722 1.00 95.31 88 ALA A C 1
ATOM 706 O O . ALA A 1 88 ? -16.549 6.996 0.520 1.00 95.31 88 ALA A O 1
ATOM 707 N N . LEU A 1 89 ? -17.419 5.754 2.171 1.00 95.88 89 LEU A N 1
ATOM 708 C CA . LEU A 1 89 ? -17.958 4.713 1.287 1.00 95.88 89 LEU A CA 1
ATOM 709 C C . LEU A 1 89 ? -18.988 5.258 0.283 1.00 95.88 89 LEU A C 1
ATOM 711 O O . LEU A 1 89 ? -19.086 4.746 -0.829 1.00 95.88 89 LEU A O 1
ATOM 715 N N . GLU A 1 90 ? -19.720 6.309 0.649 1.00 95.81 90 GLU A N 1
ATOM 716 C CA . GLU A 1 90 ? -20.695 6.979 -0.222 1.00 95.81 90 GLU A CA 1
ATOM 717 C C . GLU A 1 90 ? -20.077 7.582 -1.495 1.00 95.81 90 GLU A C 1
ATOM 719 O O . GLU A 1 90 ? -20.765 7.716 -2.503 1.00 95.81 90 GLU A O 1
ATOM 724 N N . GLU A 1 91 ? -18.765 7.838 -1.500 1.00 94.31 91 GLU A N 1
ATOM 725 C CA . GLU A 1 91 ? -18.025 8.368 -2.653 1.00 94.31 91 GLU A CA 1
ATOM 726 C C . GLU A 1 91 ? -17.638 7.281 -3.672 1.00 94.31 91 GLU A C 1
ATOM 728 O O . GLU A 1 91 ? -17.125 7.576 -4.757 1.00 94.31 91 GLU A O 1
ATOM 733 N N . LEU A 1 92 ? -17.883 6.002 -3.362 1.00 93.94 92 LEU A N 1
ATOM 734 C CA . LEU A 1 92 ? -17.536 4.869 -4.222 1.00 93.94 92 LEU A CA 1
ATOM 735 C C . LEU A 1 92 ? -18.053 5.003 -5.675 1.00 93.94 92 LEU A C 1
ATOM 737 O O . LEU A 1 92 ? -17.278 4.715 -6.595 1.00 93.94 92 LEU A O 1
ATOM 741 N N . PRO A 1 93 ? -19.294 5.467 -5.944 1.00 94.25 93 PRO A N 1
ATOM 742 C CA . PRO A 1 93 ? -19.777 5.655 -7.314 1.00 94.25 93 PRO A CA 1
ATOM 743 C C . PRO A 1 93 ? -18.979 6.704 -8.102 1.00 94.25 93 PRO A C 1
ATOM 745 O O . PRO A 1 93 ? -18.714 6.511 -9.295 1.00 94.25 93 PRO A O 1
ATOM 748 N N . LEU A 1 94 ? -18.562 7.793 -7.446 1.00 92.88 94 LEU A N 1
ATOM 749 C CA . LEU A 1 94 ? -17.719 8.821 -8.056 1.00 92.88 94 LEU A CA 1
ATOM 750 C C . LEU A 1 94 ? -16.347 8.239 -8.407 1.00 92.88 94 LEU A C 1
ATOM 752 O O . LEU A 1 94 ? -15.888 8.390 -9.542 1.00 92.88 94 LEU A O 1
ATOM 756 N N . PHE A 1 95 ? -15.737 7.498 -7.476 1.00 90.81 95 PHE A N 1
ATOM 757 C CA . PHE A 1 95 ? -14.476 6.796 -7.719 1.00 90.81 95 PHE A CA 1
ATOM 758 C C . PHE A 1 95 ? -14.560 5.871 -8.924 1.00 90.81 95 PHE A C 1
ATOM 760 O O . PHE A 1 95 ? -13.737 5.964 -9.828 1.00 90.81 95 PHE A O 1
ATOM 767 N N . PHE A 1 96 ? -15.562 4.995 -8.972 1.00 92.50 96 PHE A N 1
ATOM 768 C CA . PHE A 1 96 ? -15.686 4.020 -10.054 1.00 92.50 96 PHE A CA 1
ATOM 769 C C . PHE A 1 96 ? -15.904 4.699 -11.409 1.00 92.50 96 PHE A C 1
ATOM 771 O O . PHE A 1 96 ? -15.378 4.233 -12.421 1.00 92.50 96 PHE A O 1
ATOM 778 N N . SER A 1 97 ? -16.609 5.831 -11.428 1.00 93.12 97 SER A N 1
ATOM 779 C CA . SER A 1 97 ? -16.793 6.638 -12.635 1.00 93.12 97 SER A CA 1
ATOM 780 C C . SER A 1 97 ? -15.473 7.241 -13.128 1.00 93.12 97 SER A C 1
ATOM 782 O O . SER A 1 97 ? -15.148 7.111 -14.309 1.00 93.12 97 SER A O 1
ATOM 784 N N . LEU A 1 98 ? -14.678 7.833 -12.229 1.00 94.12 98 LEU A N 1
ATOM 785 C CA . LEU A 1 98 ? -13.359 8.389 -12.557 1.00 94.12 98 LEU A CA 1
ATOM 786 C C . LEU A 1 98 ? -12.379 7.301 -13.001 1.00 94.12 98 LEU A C 1
ATOM 788 O O . LEU A 1 98 ? -11.732 7.436 -14.034 1.00 94.12 98 LEU A O 1
ATOM 792 N N . MET A 1 99 ? -12.332 6.184 -12.276 1.00 91.56 99 MET A N 1
ATOM 793 C CA . MET A 1 99 ? -11.501 5.029 -12.610 1.00 91.56 99 MET A CA 1
ATOM 794 C C . MET A 1 99 ? -11.826 4.477 -13.994 1.00 91.56 99 MET A C 1
ATOM 796 O O . MET A 1 99 ? -10.921 4.204 -14.779 1.00 91.56 99 MET A O 1
ATOM 800 N N . LYS A 1 100 ? -13.115 4.359 -14.327 1.00 91.75 100 LYS A N 1
ATOM 801 C CA . LYS A 1 100 ? -13.550 3.907 -15.650 1.00 91.75 100 LYS A CA 1
ATOM 802 C C . LYS A 1 100 ? -13.126 4.870 -16.758 1.00 91.75 100 LYS A C 1
ATOM 804 O O . LYS A 1 100 ? -12.726 4.418 -17.827 1.00 91.75 100 LYS A O 1
ATOM 809 N N . ALA A 1 101 ? -13.203 6.176 -16.503 1.00 92.88 101 ALA A N 1
ATOM 810 C CA . ALA A 1 101 ? -12.805 7.203 -17.460 1.00 92.88 101 ALA A CA 1
ATOM 811 C C . ALA A 1 101 ? -11.280 7.273 -17.658 1.00 92.88 101 ALA A C 1
ATOM 813 O O . ALA A 1 101 ? -10.821 7.443 -18.784 1.00 92.88 101 ALA A O 1
ATOM 814 N N . SER A 1 102 ? -10.498 7.130 -16.585 1.00 93.06 102 SER A N 1
ATOM 815 C CA . SER A 1 102 ? -9.038 7.273 -16.617 1.00 93.06 102 SER A CA 1
ATOM 816 C C . SER A 1 102 ? -8.309 5.976 -16.965 1.00 93.06 102 SER A C 1
ATOM 818 O O . SER A 1 102 ? -7.391 5.997 -17.778 1.00 93.06 102 SER A O 1
ATOM 820 N N . CYS A 1 103 ? -8.705 4.856 -16.362 1.00 91.81 103 CYS A N 1
ATOM 821 C CA . CYS A 1 103 ? -7.987 3.582 -16.437 1.00 91.81 103 CYS A CA 1
ATOM 822 C C . CYS A 1 103 ? -8.709 2.527 -17.303 1.00 91.81 103 CYS A C 1
ATOM 824 O O . CYS A 1 103 ? -8.191 1.426 -17.486 1.00 91.81 103 CYS A O 1
ATOM 826 N N . GLY A 1 104 ? -9.920 2.812 -17.796 1.00 89.44 104 GLY A N 1
ATOM 827 C CA . GLY A 1 104 ? -10.758 1.840 -18.500 1.00 89.44 104 GLY A CA 1
ATOM 828 C C . GLY A 1 104 ? -11.493 0.869 -17.565 1.00 89.44 104 GLY A C 1
ATOM 829 O O . GLY A 1 104 ? -11.745 1.146 -16.391 1.00 89.44 104 GLY A O 1
ATOM 830 N N . SER A 1 105 ? -11.902 -0.284 -18.096 1.00 84.44 105 SER A N 1
ATOM 831 C CA . SER A 1 105 ? -12.706 -1.248 -17.330 1.00 84.44 105 SER A CA 1
ATOM 832 C C . SER A 1 105 ? -11.864 -2.003 -16.297 1.00 84.44 105 SER A C 1
ATOM 834 O O . SER A 1 105 ? -10.752 -2.437 -16.587 1.00 84.44 105 SER A O 1
ATOM 836 N N . SER A 1 106 ? -12.421 -2.185 -15.096 1.00 80.44 106 SER A N 1
ATOM 837 C CA . SER A 1 106 ? -11.818 -3.006 -14.037 1.00 80.44 106 SER A CA 1
ATOM 838 C C . SER A 1 106 ? -11.741 -4.465 -14.476 1.00 80.44 106 SER A C 1
ATOM 840 O O . SER A 1 106 ? -12.713 -4.987 -15.032 1.00 80.44 106 SER A O 1
ATOM 842 N N . LYS A 1 107 ? -10.638 -5.158 -14.161 1.00 75.31 107 LYS A N 1
ATOM 843 C CA . LYS A 1 107 ? -10.632 -6.628 -14.183 1.00 75.31 107 LYS A CA 1
ATOM 844 C C . LYS A 1 107 ? -11.314 -7.084 -12.897 1.00 75.31 107 LYS A C 1
ATOM 846 O O . LYS A 1 107 ? -10.666 -7.369 -11.897 1.00 75.31 107 LYS A O 1
ATOM 851 N N . HIS A 1 108 ? -12.643 -7.110 -12.919 1.00 58.62 108 HIS A N 1
ATOM 852 C CA . HIS A 1 108 ? -13.457 -7.523 -11.773 1.00 58.62 108 HIS A CA 1
ATOM 853 C C . HIS A 1 108 ? -13.437 -9.048 -11.544 1.00 58.62 108 HIS A C 1
ATOM 855 O O . HIS A 1 108 ? -14.094 -9.572 -10.644 1.00 58.62 108 HIS A O 1
ATOM 861 N N . GLU A 1 109 ? -12.700 -9.779 -12.377 1.00 47.00 109 GLU A N 1
ATOM 862 C CA . GLU A 1 109 ? -12.804 -11.221 -12.497 1.00 47.00 109 GLU A CA 1
ATOM 863 C C . GLU A 1 109 ? -11.777 -11.912 -11.595 1.00 47.00 109 GLU A C 1
ATOM 865 O O . GLU A 1 109 ? -10.606 -12.063 -11.930 1.00 47.00 109 GLU A O 1
ATOM 870 N N . SER A 1 110 ? -12.248 -12.307 -10.410 1.00 52.03 110 SER A N 1
ATOM 871 C CA . SER A 1 110 ? -11.615 -13.297 -9.532 1.00 52.03 110 SER A CA 1
ATOM 872 C C . SER A 1 110 ? -10.135 -13.040 -9.206 1.00 52.03 110 SER A C 1
ATOM 874 O O . SER A 1 110 ? -9.281 -13.913 -9.370 1.00 52.03 110 SER A O 1
ATOM 876 N N . VAL A 1 111 ? -9.806 -11.868 -8.650 1.00 54.06 111 VAL A N 1
ATOM 877 C CA . VAL A 1 111 ? -8.594 -11.779 -7.818 1.00 54.06 111 VAL A CA 1
ATOM 878 C C . VAL A 1 111 ? -8.890 -12.605 -6.572 1.00 54.06 111 VAL A C 1
ATOM 880 O O . VAL A 1 111 ? -9.465 -12.100 -5.610 1.00 54.06 111 VAL A O 1
ATOM 883 N N . ARG A 1 112 ? -8.586 -13.909 -6.633 1.00 52.03 112 ARG A N 1
ATOM 884 C CA . ARG A 1 112 ? -8.728 -14.829 -5.504 1.00 52.03 112 ARG A CA 1
ATOM 885 C C . ARG A 1 112 ? -8.070 -14.167 -4.303 1.00 52.03 112 ARG A C 1
ATOM 887 O O . ARG A 1 112 ? -6.869 -13.888 -4.334 1.00 52.03 112 ARG A O 1
ATOM 894 N N . THR A 1 113 ? -8.855 -13.885 -3.266 1.00 55.34 113 THR A N 1
ATOM 895 C CA . THR A 1 113 ? -8.310 -13.578 -1.946 1.00 55.34 113 THR A CA 1
ATOM 896 C C . THR A 1 113 ? -7.284 -14.672 -1.669 1.00 55.34 113 THR A C 1
ATOM 898 O O . THR A 1 113 ? -7.645 -15.841 -1.839 1.00 55.34 113 THR A O 1
ATOM 901 N N . PRO A 1 114 ? -6.014 -14.350 -1.356 1.00 54.56 114 PRO A N 1
ATOM 902 C CA . PRO A 1 114 ? -5.051 -15.387 -1.022 1.00 54.56 114 PRO A CA 1
ATOM 903 C C . PRO A 1 114 ? -5.700 -16.242 0.060 1.00 54.56 114 PRO A C 1
ATOM 905 O O . PRO A 1 114 ? -6.122 -15.704 1.088 1.00 54.56 114 PRO A O 1
ATOM 908 N N . GLU A 1 115 ? -5.902 -17.528 -0.244 1.00 49.19 115 GLU A N 1
ATOM 909 C CA . GLU A 1 115 ? -6.568 -18.446 0.669 1.00 49.19 115 GLU A CA 1
ATOM 910 C C . GLU A 1 115 ? -5.888 -18.292 2.022 1.00 49.19 115 GLU A C 1
ATOM 912 O O . GLU A 1 115 ? -4.657 -18.320 2.121 1.00 49.19 115 GLU A O 1
ATOM 917 N N . LYS A 1 116 ? -6.706 -17.996 3.037 1.00 47.03 116 LYS A N 1
ATOM 918 C CA . LYS A 1 116 ? -6.281 -17.814 4.421 1.00 47.03 116 LYS A CA 1
ATOM 919 C C . LYS A 1 116 ? -5.238 -18.894 4.719 1.00 47.03 116 LYS A C 1
ATOM 921 O O . LYS A 1 116 ? -5.598 -20.063 4.575 1.00 47.03 116 LYS A O 1
ATOM 926 N N . PRO A 1 117 ? -3.982 -18.552 5.070 1.00 44.19 117 PRO A N 1
ATOM 927 C CA . PRO A 1 117 ? -2.971 -19.571 5.296 1.00 44.19 117 PRO A CA 1
ATOM 928 C C . PRO A 1 117 ? -3.530 -20.550 6.323 1.00 44.19 117 PRO A C 1
ATOM 930 O O . PRO A 1 117 ? -3.908 -20.154 7.432 1.00 44.19 117 PRO A O 1
ATOM 933 N N . LEU A 1 118 ? -3.689 -21.805 5.891 1.00 36.59 118 LEU A N 1
ATOM 934 C CA . LEU A 1 118 ? -4.080 -22.910 6.750 1.00 36.59 118 LEU A CA 1
ATOM 935 C C . LEU A 1 118 ? -3.151 -22.866 7.959 1.00 36.59 118 LEU A C 1
ATOM 937 O O . LEU A 1 118 ? -1.942 -22.681 7.805 1.00 36.59 118 LEU A O 1
ATOM 941 N N . LYS A 1 119 ? -3.744 -22.938 9.158 1.00 38.34 119 LYS A N 1
ATOM 942 C CA . LYS A 1 119 ? -3.014 -23.022 10.426 1.00 38.34 119 LYS A CA 1
ATOM 943 C C . LYS A 1 119 ? -1.828 -23.958 10.223 1.00 38.34 119 LYS A C 1
ATOM 945 O O . LYS A 1 119 ? -2.043 -25.103 9.841 1.00 38.34 119 LYS A O 1
ATOM 950 N N . ALA A 1 120 ? -0.621 -23.444 10.444 1.00 42.12 120 ALA A N 1
ATOM 951 C CA . ALA A 1 120 ? 0.589 -24.241 10.392 1.00 42.12 120 ALA A CA 1
ATOM 952 C C . ALA A 1 120 ? 0.408 -25.431 11.339 1.00 42.12 120 ALA A C 1
ATOM 954 O O . ALA A 1 120 ? 0.322 -25.248 12.555 1.00 42.12 120 ALA A O 1
ATOM 955 N N . GLU A 1 121 ? 0.272 -26.626 10.767 1.00 42.81 121 GLU A N 1
ATOM 956 C CA . GLU A 1 121 ? 0.499 -27.857 11.502 1.00 42.81 121 GLU A CA 1
ATOM 957 C C . GLU A 1 121 ? 1.937 -27.812 12.006 1.00 42.81 121 GLU A C 1
ATOM 959 O O . GLU A 1 121 ? 2.876 -27.483 11.278 1.00 42.81 121 GLU A O 1
ATOM 964 N N . GLU A 1 122 ? 2.070 -28.066 13.299 1.00 47.94 122 GLU A N 1
ATOM 965 C CA . GLU A 1 122 ? 3.315 -28.094 14.042 1.00 47.94 122 GLU A CA 1
ATOM 966 C C . GLU A 1 122 ? 4.160 -29.270 13.530 1.00 47.94 122 GLU A C 1
ATOM 968 O O . GLU A 1 122 ? 4.100 -30.386 14.041 1.00 47.94 122 GLU A O 1
ATOM 973 N N . MET A 1 123 ? 4.897 -29.035 12.442 1.00 43.16 123 MET A N 1
ATOM 974 C CA . MET A 1 123 ? 5.867 -29.981 11.903 1.00 43.16 123 MET A CA 1
ATOM 975 C C . MET A 1 123 ? 7.046 -30.097 12.866 1.00 43.16 123 MET A C 1
ATOM 977 O O . MET A 1 123 ? 7.661 -29.103 13.262 1.00 43.16 123 MET A O 1
ATOM 981 N N . ALA A 1 124 ? 7.349 -31.344 13.223 1.00 49.84 124 ALA A N 1
ATOM 982 C CA . ALA A 1 124 ? 8.515 -31.727 13.999 1.00 49.84 124 ALA A CA 1
ATOM 983 C C . ALA A 1 124 ? 9.808 -31.137 13.395 1.00 49.84 124 ALA A C 1
ATOM 985 O O . ALA A 1 124 ? 9.905 -30.997 12.174 1.00 49.84 124 ALA A O 1
ATOM 986 N N . PRO A 1 125 ? 10.807 -30.793 14.228 1.00 51.56 125 PRO A N 1
ATOM 987 C CA . PRO A 1 125 ? 12.015 -30.125 13.766 1.00 51.56 125 PRO A CA 1
ATOM 988 C C . PRO A 1 125 ? 12.818 -31.036 12.832 1.00 51.56 125 PRO A C 1
ATOM 990 O O . PRO A 1 125 ? 13.402 -32.031 13.266 1.00 51.56 125 PRO A O 1
ATOM 993 N N . GLU A 1 126 ? 12.864 -30.674 11.551 1.00 49.56 126 GLU A N 1
ATOM 994 C CA . GLU A 1 126 ? 13.828 -31.236 10.609 1.00 49.56 126 GLU A CA 1
ATOM 995 C C . GLU A 1 126 ? 15.266 -30.880 11.029 1.00 49.56 126 GLU A C 1
ATOM 997 O O . GLU A 1 126 ? 15.511 -29.813 11.612 1.00 49.56 126 GLU A O 1
ATOM 1002 N N . PRO A 1 127 ? 16.234 -31.777 10.763 1.00 49.25 127 PRO A N 1
ATOM 1003 C CA . PRO A 1 127 ? 17.636 -31.535 11.072 1.00 49.25 127 PRO A CA 1
ATOM 1004 C C . PRO A 1 127 ? 18.150 -30.289 10.330 1.00 49.25 127 PRO A C 1
ATOM 1006 O O . PRO A 1 127 ? 17.710 -30.010 9.215 1.00 49.25 127 PRO A O 1
ATOM 1009 N N . PRO A 1 128 ? 19.082 -29.521 10.926 1.00 56.66 128 PRO A N 1
ATOM 1010 C CA . PRO A 1 128 ? 19.513 -28.245 10.374 1.00 56.66 128 PRO A CA 1
ATOM 1011 C C . PRO A 1 128 ? 20.191 -28.439 9.016 1.00 56.66 128 PRO A C 1
ATOM 1013 O O . PRO A 1 128 ? 21.322 -28.921 8.936 1.00 56.66 128 PRO A O 1
ATOM 1016 N N . GLU A 1 129 ? 19.505 -28.029 7.951 1.00 55.56 129 GLU A N 1
ATOM 1017 C CA . GLU A 1 129 ? 20.093 -27.942 6.621 1.00 55.56 129 GLU A CA 1
ATOM 1018 C C . GLU A 1 129 ? 21.271 -26.962 6.631 1.00 55.56 129 GLU A C 1
ATOM 1020 O O . GLU A 1 129 ? 21.192 -25.839 7.144 1.00 55.56 129 GLU A O 1
ATOM 1025 N N . THR A 1 130 ? 22.387 -27.381 6.038 1.00 54.66 130 THR A N 1
ATOM 1026 C CA . THR A 1 130 ? 23.537 -26.508 5.805 1.00 54.66 130 THR A CA 1
ATOM 1027 C C . THR A 1 130 ? 23.127 -25.324 4.923 1.00 54.66 130 THR A C 1
ATOM 1029 O O . THR A 1 130 ? 22.596 -25.539 3.830 1.00 54.66 130 THR A O 1
ATOM 1032 N N . PRO A 1 131 ? 23.378 -24.070 5.343 1.00 58.81 131 PRO A N 1
ATOM 1033 C CA . PRO A 1 131 ? 22.896 -22.902 4.622 1.00 58.81 131 PRO A CA 1
ATOM 1034 C C . PRO A 1 131 ? 23.586 -22.767 3.258 1.00 58.81 131 PRO A C 1
ATOM 1036 O O . PRO A 1 131 ? 24.784 -22.504 3.166 1.00 58.81 131 PRO A O 1
ATOM 1039 N N . THR A 1 132 ? 22.810 -22.885 2.180 1.00 66.31 132 THR A N 1
ATOM 1040 C CA . THR A 1 132 ? 23.254 -22.514 0.828 1.00 66.31 132 THR A CA 1
ATOM 1041 C C . THR A 1 132 ? 23.565 -21.008 0.760 1.00 66.31 132 THR A C 1
ATOM 1043 O O . THR A 1 132 ? 22.795 -20.221 1.320 1.00 66.31 132 THR A O 1
ATOM 1046 N N . PRO A 1 133 ? 24.623 -20.559 0.055 1.00 66.25 133 PRO A N 1
ATOM 1047 C CA . PRO A 1 133 ? 24.993 -19.142 -0.022 1.00 66.25 133 PRO A CA 1
ATOM 1048 C C . PRO A 1 133 ? 23.884 -18.253 -0.618 1.00 66.25 133 PRO A C 1
ATOM 1050 O O . PRO A 1 133 ? 23.489 -18.419 -1.770 1.00 66.25 133 PRO A O 1
ATOM 1053 N N . ARG A 1 134 ? 23.402 -17.257 0.142 1.00 72.62 134 ARG A N 1
ATOM 1054 C CA . ARG A 1 134 ? 22.271 -16.377 -0.235 1.00 72.62 134 ARG A CA 1
ATOM 1055 C C . ARG A 1 134 ? 22.726 -15.017 -0.775 1.00 72.62 134 ARG A C 1
ATOM 1057 O O . ARG A 1 134 ? 22.467 -13.968 -0.171 1.00 72.62 134 ARG A O 1
ATOM 1064 N N . SER A 1 135 ? 23.438 -15.016 -1.902 1.00 74.25 135 SER A N 1
ATOM 1065 C CA . SER A 1 135 ? 23.859 -13.764 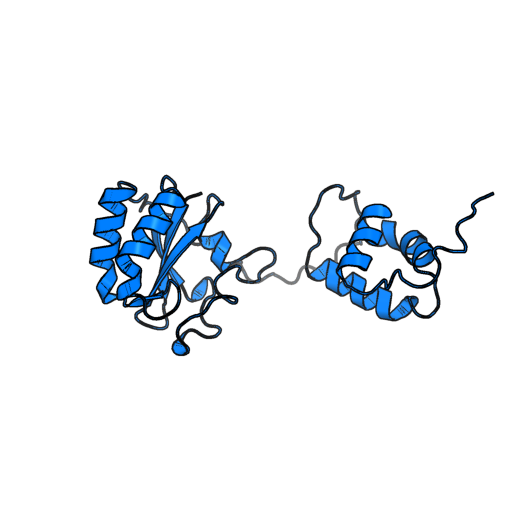-2.553 1.00 74.25 135 SER A CA 1
ATOM 1066 C C . SER A 1 135 ? 22.647 -12.964 -3.058 1.00 74.25 135 SER A C 1
ATOM 1068 O O . SER A 1 135 ? 21.711 -13.533 -3.610 1.00 74.25 135 SER A O 1
ATOM 1070 N N . GLY A 1 136 ? 22.630 -11.644 -2.841 1.00 77.88 136 GLY A N 1
ATOM 1071 C CA . GLY A 1 136 ? 21.594 -10.733 -3.361 1.00 77.88 136 GLY A CA 1
ATOM 1072 C C . GLY A 1 136 ? 20.229 -10.742 -2.652 1.00 77.88 136 GLY A C 1
ATOM 1073 O O . GLY A 1 136 ? 19.414 -9.856 -2.901 1.00 77.88 136 GLY A O 1
ATOM 1074 N N . GLN A 1 137 ? 19.964 -11.678 -1.738 1.00 86.56 137 GLN A N 1
ATOM 1075 C CA . GLN A 1 137 ? 18.681 -11.721 -1.026 1.00 86.56 137 GLN A CA 1
ATOM 1076 C C . GLN A 1 137 ? 18.551 -10.585 0.003 1.00 86.56 137 GLN A C 1
ATOM 1078 O O . GLN A 1 137 ? 19.524 -10.213 0.666 1.00 86.56 137 GLN A O 1
ATOM 1083 N N . ARG A 1 138 ? 17.335 -10.057 0.190 1.00 90.06 138 ARG A N 1
ATOM 1084 C CA . ARG A 1 138 ? 17.044 -9.060 1.237 1.00 90.06 138 ARG A CA 1
ATOM 1085 C C . ARG A 1 138 ? 17.149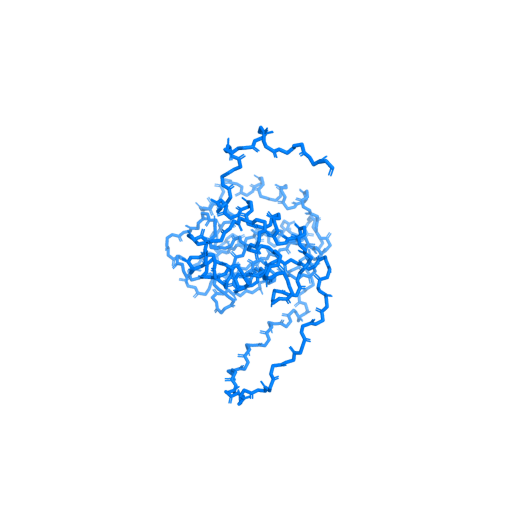 -9.688 2.635 1.00 90.06 138 ARG A C 1
ATOM 1087 O O . ARG A 1 138 ? 17.024 -10.900 2.778 1.00 90.06 138 ARG A O 1
ATOM 1094 N N . TRP A 1 139 ? 17.411 -8.857 3.644 1.00 90.12 139 TRP A N 1
ATOM 1095 C CA . TRP A 1 139 ? 17.391 -9.257 5.056 1.00 90.12 139 TRP A CA 1
ATOM 1096 C C . TRP A 1 139 ? 15.947 -9.291 5.554 1.00 90.12 139 TRP A C 1
ATOM 1098 O O . TRP A 1 139 ? 15.244 -8.284 5.435 1.00 90.12 139 TRP A O 1
ATOM 1108 N N . SER A 1 140 ? 15.528 -10.428 6.094 1.00 92.31 140 SER A N 1
ATOM 1109 C CA . SER A 1 140 ? 14.240 -10.605 6.766 1.00 92.31 140 SER A CA 1
ATOM 1110 C C . SER A 1 140 ? 14.255 -10.021 8.191 1.00 92.31 140 SER A C 1
ATOM 1112 O O . SER A 1 140 ? 15.331 -9.882 8.788 1.00 92.31 140 SER A O 1
ATOM 1114 N N . PRO A 1 141 ? 13.090 -9.667 8.764 1.00 86.56 141 PRO A N 1
ATOM 1115 C CA . PRO A 1 141 ? 12.988 -9.246 10.162 1.00 86.56 141 PRO A CA 1
ATOM 1116 C C . PRO A 1 141 ? 13.536 -10.281 11.154 1.00 86.56 141 PRO A C 1
ATOM 1118 O O . PRO A 1 141 ? 14.174 -9.913 12.140 1.00 86.56 141 PRO A O 1
ATOM 1121 N N . GLU A 1 142 ? 13.354 -11.571 10.874 1.00 89.62 142 GLU A N 1
ATOM 1122 C CA . GLU A 1 142 ? 13.818 -12.673 11.715 1.00 89.62 142 GLU A CA 1
ATOM 1123 C C . GLU A 1 142 ? 15.349 -12.767 11.703 1.00 89.62 142 GLU A C 1
ATOM 1125 O O . GLU A 1 142 ? 15.974 -12.941 12.751 1.00 89.62 142 GLU A O 1
ATOM 1130 N N . GLU A 1 143 ? 15.981 -12.606 10.533 1.00 91.81 143 GLU A N 1
ATOM 1131 C CA . GLU A 1 143 ? 17.443 -12.519 10.423 1.00 91.81 143 GLU A CA 1
ATOM 1132 C C . GLU A 1 143 ? 17.990 -11.310 11.191 1.00 91.81 143 GLU A C 1
ATOM 1134 O O . GLU A 1 143 ? 18.999 -11.427 11.887 1.00 91.81 143 GLU A O 1
ATOM 1139 N N . ASP A 1 144 ? 17.311 -10.165 11.115 1.00 92.06 144 ASP A N 1
ATOM 1140 C CA . ASP A 1 144 ? 17.670 -8.968 11.874 1.00 92.06 144 ASP A CA 1
ATOM 1141 C C . ASP A 1 144 ? 17.562 -9.183 13.386 1.00 92.06 144 ASP A C 1
ATOM 1143 O O . ASP A 1 144 ? 18.434 -8.740 14.138 1.00 92.06 144 ASP A O 1
ATOM 1147 N N . GLN A 1 145 ? 16.509 -9.858 13.848 1.00 87.19 145 GLN A N 1
ATOM 1148 C CA . GLN A 1 145 ? 16.332 -10.183 15.259 1.00 87.19 145 GLN A CA 1
ATOM 1149 C C . GLN A 1 145 ? 17.426 -11.144 15.736 1.00 87.19 145 GLN A C 1
ATOM 1151 O O . GLN A 1 145 ? 18.058 -10.881 16.761 1.00 87.19 145 GLN A O 1
ATOM 1156 N N . LYS A 1 146 ? 17.725 -12.197 14.961 1.00 92.50 146 LYS A N 1
ATOM 1157 C CA . LYS A 1 146 ? 18.843 -13.118 15.234 1.00 92.50 146 LYS A CA 1
ATOM 1158 C C . LYS A 1 146 ? 20.175 -12.369 15.304 1.00 92.50 146 LYS A C 1
ATOM 1160 O O . LYS A 1 146 ? 20.945 -12.575 16.241 1.00 92.50 146 LYS A O 1
ATOM 1165 N N . LEU A 1 147 ? 20.421 -11.457 14.361 1.00 92.38 147 LEU A N 1
ATOM 1166 C CA . LEU A 1 147 ? 21.622 -10.625 14.333 1.00 92.38 147 LEU A CA 1
ATOM 1167 C C . LEU A 1 147 ? 21.726 -9.728 15.568 1.00 92.38 147 LEU A C 1
ATOM 1169 O O . LEU A 1 147 ? 22.780 -9.684 16.196 1.00 92.38 147 LEU A O 1
ATOM 1173 N N . ARG A 1 148 ? 20.636 -9.068 15.975 1.00 89.06 148 ARG A N 1
ATOM 1174 C CA . ARG A 1 148 ? 20.604 -8.231 17.186 1.00 89.06 148 ARG A CA 1
ATOM 1175 C C . ARG A 1 148 ? 20.890 -9.033 18.452 1.00 89.06 148 ARG A C 1
ATOM 1177 O O . ARG A 1 148 ? 21.691 -8.579 19.266 1.00 89.06 148 ARG A O 1
ATOM 1184 N N . SER A 1 149 ? 20.279 -10.208 18.604 1.00 87.31 149 SER A N 1
ATOM 1185 C CA . SER A 1 149 ? 20.509 -11.080 19.760 1.00 87.31 149 SER A CA 1
ATOM 1186 C C . SER A 1 149 ? 21.960 -11.553 19.824 1.00 87.31 149 SER A C 1
ATOM 1188 O O . SER A 1 149 ? 22.591 -11.466 20.876 1.00 87.31 149 SER A O 1
ATOM 1190 N N . ARG A 1 150 ? 22.523 -11.979 18.687 1.00 89.75 150 ARG A N 1
ATOM 1191 C CA . ARG A 1 150 ? 23.906 -12.465 18.612 1.00 89.75 150 ARG A CA 1
ATOM 1192 C C . ARG A 1 150 ? 24.925 -11.364 18.896 1.00 89.75 150 ARG A C 1
ATOM 1194 O O . ARG A 1 150 ? 25.861 -11.578 19.661 1.00 89.75 150 ARG A O 1
ATOM 1201 N N . VAL A 1 151 ? 24.707 -10.174 18.333 1.00 87.56 151 VAL A N 1
ATOM 1202 C CA . VAL A 1 151 ? 25.495 -8.973 18.648 1.00 87.56 151 VAL A CA 1
ATOM 1203 C C . VAL A 1 151 ? 25.404 -8.671 20.145 1.00 87.56 151 VAL A C 1
ATOM 1205 O O . VAL A 1 151 ? 26.427 -8.514 20.793 1.00 87.56 151 VAL A O 1
ATOM 1208 N N . GLY A 1 152 ? 24.209 -8.668 20.740 1.00 82.50 152 GLY A N 1
ATOM 1209 C CA . GLY A 1 152 ? 24.052 -8.425 22.179 1.00 82.50 152 GLY A CA 1
ATOM 1210 C C . GLY A 1 152 ? 24.861 -9.378 23.072 1.00 82.50 152 GLY A C 1
ATOM 1211 O O . GLY A 1 152 ? 25.348 -8.950 24.115 1.00 82.50 152 GLY A O 1
ATOM 1212 N N . GLN A 1 153 ? 25.035 -10.632 22.644 1.00 85.81 153 GLN A N 1
ATOM 1213 C CA . GLN A 1 153 ? 25.788 -11.656 23.374 1.00 85.81 153 GLN A CA 1
ATOM 1214 C C . GLN A 1 153 ? 27.309 -11.523 23.214 1.00 85.81 153 GLN A C 1
ATOM 1216 O O . GLN A 1 153 ? 28.021 -11.600 24.205 1.00 85.81 153 GLN A O 1
ATOM 1221 N N . GLN A 1 154 ? 27.813 -11.336 21.990 1.00 85.31 154 GLN A N 1
ATOM 1222 C CA . GLN A 1 154 ? 29.251 -11.474 21.694 1.00 85.31 154 GLN A CA 1
ATOM 1223 C C . GLN A 1 154 ? 29.993 -10.142 21.515 1.00 85.31 154 GLN A C 1
ATOM 1225 O O . GLN A 1 154 ? 31.215 -10.088 21.611 1.00 85.31 154 GLN A O 1
ATOM 1230 N N . TRP A 1 155 ? 29.280 -9.048 21.243 1.00 81.62 155 TRP A N 1
ATOM 1231 C CA . TRP A 1 155 ? 29.897 -7.791 20.797 1.00 81.62 155 TRP A CA 1
ATOM 1232 C C . TRP A 1 155 ? 30.708 -7.066 21.873 1.00 81.62 155 TRP A C 1
ATOM 1234 O O . TRP A 1 155 ? 31.509 -6.194 21.556 1.00 81.62 155 TRP A O 1
ATOM 1244 N N . LYS A 1 156 ? 30.504 -7.408 23.150 1.00 79.50 156 LYS A N 1
ATOM 1245 C CA . LYS A 1 156 ? 31.303 -6.861 24.255 1.00 79.50 156 LYS A CA 1
ATOM 1246 C C . LYS A 1 156 ? 32.707 -7.463 24.327 1.00 79.50 156 LYS A C 1
ATOM 1248 O O . LYS A 1 156 ? 33.592 -6.838 24.895 1.00 79.50 156 LYS A O 1
ATOM 1253 N N . GLU A 1 157 ? 32.896 -8.656 23.771 1.00 84.06 157 GLU A N 1
ATOM 1254 C CA . GLU A 1 157 ? 34.114 -9.457 23.941 1.00 84.06 157 GLU A CA 1
ATOM 1255 C C . GLU A 1 157 ? 34.922 -9.585 22.645 1.00 84.06 157 GLU A C 1
ATOM 1257 O O . GLU A 1 157 ? 36.094 -9.951 22.674 1.00 84.06 157 GLU A O 1
ATOM 1262 N N . VAL A 1 158 ? 34.308 -9.285 21.497 1.00 87.81 158 VAL A N 1
ATOM 1263 C CA . VAL A 1 158 ? 34.876 -9.552 20.173 1.00 87.81 158 VAL A CA 1
ATOM 1264 C C . VAL A 1 158 ? 34.852 -8.285 19.322 1.00 87.81 158 VAL A C 1
ATOM 1266 O O . VAL A 1 158 ? 33.850 -7.569 19.282 1.00 87.81 158 VAL A O 1
ATOM 1269 N N . SER A 1 159 ? 35.946 -8.015 18.602 1.00 87.31 159 SER A N 1
ATOM 1270 C CA . SER A 1 159 ? 36.007 -6.888 17.667 1.00 87.31 159 SER A CA 1
ATOM 1271 C C . SER A 1 159 ? 34.943 -7.032 16.559 1.00 87.31 159 SER A C 1
ATOM 1273 O O . SER A 1 159 ? 34.599 -8.154 16.176 1.00 87.31 159 SER A O 1
ATOM 1275 N N . PRO A 1 160 ? 34.438 -5.935 15.961 1.00 85.06 160 PRO A N 1
ATOM 1276 C CA . PRO A 1 160 ? 33.473 -6.021 14.860 1.00 85.06 160 PRO A CA 1
ATOM 1277 C C . PRO A 1 160 ? 33.960 -6.866 13.671 1.00 85.06 160 PRO A C 1
ATOM 1279 O O . PRO A 1 160 ? 33.167 -7.540 13.012 1.00 85.06 160 PRO A O 1
ATOM 1282 N N . VAL A 1 161 ? 35.267 -6.843 13.392 1.00 88.56 161 VAL A N 1
ATOM 1283 C CA . VAL A 1 161 ? 35.883 -7.614 12.302 1.00 88.56 161 VAL A CA 1
ATOM 1284 C C . VAL A 1 161 ? 35.868 -9.105 12.625 1.00 88.56 161 VAL A C 1
ATOM 1286 O O . VAL A 1 161 ? 35.439 -9.907 11.792 1.00 88.56 161 VAL A O 1
ATOM 1289 N N . ASP A 1 162 ? 36.274 -9.472 13.840 1.00 92.19 162 ASP A N 1
ATOM 1290 C CA . ASP A 1 162 ? 36.283 -10.865 14.285 1.00 92.19 162 ASP A CA 1
ATOM 1291 C C . ASP A 1 162 ? 34.865 -11.415 14.420 1.00 92.19 162 ASP A C 1
ATOM 1293 O O . ASP A 1 162 ? 34.604 -12.540 13.999 1.00 92.19 162 ASP A O 1
ATOM 1297 N N . PHE A 1 163 ? 33.916 -10.598 14.884 1.00 93.88 163 PHE A N 1
ATOM 1298 C CA . PHE A 1 163 ? 32.505 -10.963 14.920 1.00 93.88 163 PHE A CA 1
ATOM 1299 C C . PHE A 1 163 ? 31.995 -11.340 13.524 1.00 93.88 163 PHE A C 1
ATOM 1301 O O . PHE A 1 163 ? 31.378 -12.393 13.352 1.00 93.88 163 PHE A O 1
ATOM 1308 N N . VAL A 1 164 ? 32.277 -10.515 12.504 1.00 93.81 164 VAL A N 1
ATOM 1309 C CA . VAL A 1 164 ? 31.883 -10.812 11.117 1.00 93.81 164 VAL A CA 1
ATOM 1310 C C . VAL A 1 164 ? 32.588 -12.063 10.601 1.00 93.81 164 VAL A C 1
ATOM 1312 O O . VAL A 1 164 ? 31.947 -12.889 9.952 1.00 93.81 164 VAL A O 1
ATOM 1315 N N . LYS A 1 165 ? 33.880 -12.238 10.906 1.00 94.19 165 LYS A N 1
ATOM 1316 C CA . LYS A 1 165 ? 34.649 -13.428 10.517 1.00 94.19 165 LYS A CA 1
ATOM 1317 C C . LYS A 1 165 ? 34.061 -14.709 11.117 1.00 94.19 165 LYS A C 1
ATOM 1319 O O . LYS A 1 165 ? 33.999 -15.705 10.412 1.00 94.19 165 LYS A O 1
ATOM 1324 N N . GLN A 1 166 ? 33.609 -14.669 12.367 1.00 94.12 166 GLN A N 1
ATOM 1325 C CA . GLN A 1 166 ? 33.061 -15.827 13.078 1.00 94.12 166 GLN A CA 1
ATOM 1326 C C . GLN A 1 166 ? 31.614 -16.155 12.692 1.00 94.12 166 GLN A C 1
ATOM 1328 O O . GLN A 1 166 ? 31.207 -17.307 12.786 1.00 94.12 166 GLN A O 1
ATOM 1333 N N . ASN A 1 167 ? 30.817 -15.162 12.281 1.00 93.88 167 ASN A N 1
ATOM 1334 C CA . ASN A 1 167 ? 29.369 -15.345 12.141 1.00 93.88 167 ASN A CA 1
ATOM 1335 C C . ASN A 1 167 ? 28.854 -15.306 10.689 1.00 93.88 167 ASN A C 1
ATOM 1337 O O . ASN A 1 167 ? 27.693 -15.642 10.469 1.00 93.88 167 ASN A O 1
ATOM 1341 N N . HIS A 1 168 ? 29.647 -14.919 9.679 1.00 93.38 168 HIS A N 1
ATOM 1342 C CA . HIS A 1 168 ? 29.113 -14.765 8.312 1.00 93.38 168 HIS A CA 1
ATOM 1343 C C . HIS A 1 168 ? 28.538 -16.063 7.716 1.00 93.38 168 HIS A C 1
ATOM 1345 O O . HIS A 1 168 ? 27.485 -16.023 7.078 1.00 93.38 168 HIS A O 1
ATOM 1351 N N . GLU A 1 169 ? 29.176 -17.207 7.968 1.00 91.50 169 GLU A N 1
ATOM 1352 C CA . GLU A 1 169 ? 28.705 -18.521 7.503 1.00 91.50 169 GLU A CA 1
ATOM 1353 C C . GLU A 1 169 ? 27.418 -18.939 8.210 1.00 91.50 169 GLU A C 1
ATOM 1355 O O . GLU A 1 169 ? 26.495 -19.427 7.565 1.00 91.50 169 GLU A O 1
ATOM 1360 N N . TRP A 1 170 ? 27.310 -18.646 9.509 1.00 90.31 170 TRP A N 1
ATOM 1361 C CA . TRP A 1 170 ? 26.113 -18.933 10.300 1.00 90.31 170 TRP A CA 1
ATOM 1362 C C . TRP A 1 170 ? 24.874 -18.200 9.770 1.00 90.31 170 TRP A C 1
ATOM 1364 O O . TRP A 1 170 ? 23.778 -18.751 9.751 1.00 90.31 170 TRP A O 1
ATOM 1374 N N . PHE A 1 171 ? 25.048 -16.970 9.277 1.00 90.06 171 PHE A N 1
ATOM 1375 C CA . PHE A 1 171 ? 23.978 -16.227 8.605 1.00 90.06 171 PHE A CA 1
ATOM 1376 C C . PHE A 1 171 ? 23.781 -16.631 7.132 1.00 90.06 171 PHE A C 1
ATOM 1378 O O . PHE A 1 171 ? 22.853 -16.139 6.492 1.00 90.06 171 PHE A O 1
ATOM 1385 N N . GLY A 1 172 ? 24.648 -17.471 6.556 1.00 92.06 172 GLY A N 1
ATOM 1386 C CA . GLY A 1 172 ? 24.627 -17.796 5.126 1.00 92.06 172 GLY A CA 1
ATOM 1387 C C . GLY A 1 172 ? 24.851 -16.573 4.225 1.00 92.06 172 GLY A C 1
ATOM 1388 O O . GLY A 1 172 ? 24.353 -16.523 3.096 1.00 92.06 172 GLY A O 1
ATOM 1389 N N . ARG A 1 173 ? 25.556 -15.547 4.728 1.00 92.38 173 ARG A N 1
ATOM 1390 C CA . ARG A 1 173 ? 25.802 -14.269 4.038 1.00 92.38 173 ARG A CA 1
ATOM 1391 C C . ARG A 1 173 ? 27.296 -14.045 3.814 1.00 92.38 173 ARG A C 1
ATOM 1393 O O . ARG A 1 173 ? 28.147 -14.558 4.534 1.00 92.38 173 ARG A O 1
ATOM 1400 N N . SER A 1 174 ? 27.635 -13.218 2.827 1.00 93.75 174 SER A N 1
ATOM 1401 C CA . SER A 1 174 ? 29.019 -12.764 2.666 1.00 93.75 174 SER A CA 1
ATOM 1402 C C . SER A 1 174 ? 29.428 -11.838 3.818 1.00 93.75 174 SER A C 1
ATOM 1404 O O . SER A 1 174 ? 28.597 -11.115 4.378 1.00 93.75 174 SER A O 1
ATOM 1406 N N . LYS A 1 175 ? 30.730 -11.805 4.138 1.00 94.00 175 LYS A N 1
ATOM 1407 C CA . LYS A 1 175 ? 31.301 -10.898 5.153 1.00 94.00 175 LYS A CA 1
ATOM 1408 C C . LYS A 1 175 ? 30.895 -9.443 4.900 1.00 94.00 175 LYS A C 1
ATOM 1410 O O . LYS A 1 175 ? 30.457 -8.750 5.814 1.00 94.00 175 LYS A O 1
ATOM 1415 N N . THR A 1 176 ? 30.961 -9.008 3.641 1.00 91.50 176 THR A N 1
ATOM 1416 C CA . THR A 1 176 ? 30.583 -7.654 3.213 1.00 91.50 176 THR A CA 1
ATOM 1417 C C . THR A 1 176 ? 29.103 -7.359 3.460 1.00 91.50 176 THR A C 1
ATOM 1419 O O . THR A 1 176 ? 28.772 -6.284 3.955 1.00 91.50 176 THR A O 1
ATOM 1422 N N . ALA A 1 177 ? 28.206 -8.308 3.168 1.00 92.25 177 ALA A N 1
ATOM 1423 C CA . ALA A 1 177 ? 26.770 -8.130 3.386 1.00 92.25 177 ALA A CA 1
ATOM 1424 C C . ALA A 1 177 ? 26.418 -8.051 4.880 1.00 92.25 177 ALA A C 1
ATOM 1426 O O . ALA A 1 177 ? 25.626 -7.193 5.278 1.00 92.25 177 ALA A O 1
ATOM 1427 N N . LEU A 1 178 ? 27.033 -8.904 5.707 1.00 93.19 178 LEU A N 1
ATOM 1428 C CA . LEU A 1 178 ? 26.862 -8.881 7.161 1.00 93.19 178 LEU A CA 1
ATOM 1429 C C . LEU A 1 178 ? 27.378 -7.564 7.759 1.00 93.19 178 LEU A C 1
ATOM 1431 O O . LEU A 1 178 ? 26.671 -6.910 8.526 1.00 93.19 178 LEU A O 1
ATOM 1435 N N . MET A 1 179 ? 28.565 -7.123 7.337 1.00 92.12 179 MET A N 1
ATOM 1436 C CA . MET A 1 179 ? 29.154 -5.852 7.764 1.00 92.12 179 MET A CA 1
ATOM 1437 C C . MET A 1 179 ? 28.270 -4.652 7.387 1.00 92.12 179 MET A C 1
ATOM 1439 O O . MET A 1 179 ? 27.973 -3.798 8.226 1.00 92.12 179 MET A O 1
ATOM 1443 N N . ALA A 1 180 ? 27.789 -4.597 6.139 1.00 90.06 180 ALA A N 1
ATOM 1444 C CA . ALA A 1 180 ? 26.899 -3.534 5.675 1.00 90.06 180 ALA A CA 1
ATOM 1445 C C . ALA A 1 180 ? 25.588 -3.490 6.478 1.00 90.06 180 ALA A C 1
ATOM 1447 O O . ALA A 1 180 ? 25.080 -2.406 6.785 1.00 90.06 180 ALA A O 1
ATOM 1448 N N . ARG A 1 181 ? 25.049 -4.656 6.864 1.00 93.25 181 ARG A N 1
ATOM 1449 C CA . ARG A 1 181 ? 23.833 -4.720 7.680 1.00 93.25 181 ARG A CA 1
ATOM 1450 C C . ARG A 1 181 ? 24.058 -4.221 9.101 1.00 93.25 181 ARG A C 1
ATOM 1452 O O . ARG A 1 181 ? 23.260 -3.419 9.579 1.00 93.25 181 ARG A O 1
ATOM 1459 N N . LEU A 1 182 ? 25.151 -4.628 9.744 1.00 90.88 182 LEU A N 1
ATOM 1460 C CA . LEU A 1 182 ? 25.522 -4.167 11.086 1.00 90.88 182 LEU A CA 1
ATOM 1461 C C . LEU A 1 182 ? 25.660 -2.639 11.151 1.00 90.88 182 LEU A C 1
ATOM 1463 O O . LEU A 1 182 ? 25.176 -2.016 12.099 1.00 90.88 182 LEU A O 1
ATOM 1467 N N . LYS A 1 183 ? 26.226 -2.027 10.099 1.00 88.56 183 LYS A N 1
ATOM 1468 C CA . LYS A 1 183 ? 26.276 -0.566 9.943 1.00 88.56 183 LYS A CA 1
ATOM 1469 C C . LYS A 1 183 ? 24.874 0.050 9.898 1.00 88.56 183 LYS A C 1
ATOM 1471 O O . LYS A 1 183 ? 24.602 1.006 10.615 1.00 88.56 183 LYS A O 1
ATOM 1476 N N . LYS A 1 184 ? 23.962 -0.519 9.100 1.00 87.62 184 LYS A N 1
ATOM 1477 C CA . LYS A 1 184 ? 22.577 -0.027 8.974 1.00 87.62 184 LYS A CA 1
ATOM 1478 C C . LYS A 1 184 ? 21.771 -0.157 10.272 1.00 87.62 184 LYS A C 1
ATOM 1480 O O . LYS A 1 184 ? 20.902 0.666 10.529 1.00 87.62 184 LYS A O 1
ATOM 1485 N N . LEU A 1 185 ? 22.061 -1.166 11.093 1.00 83.88 185 LEU A N 1
ATOM 1486 C CA . LEU A 1 185 ? 21.417 -1.370 12.395 1.00 83.88 185 LEU A CA 1
ATOM 1487 C C . LEU A 1 185 ? 21.936 -0.426 13.496 1.00 83.88 185 LEU A C 1
ATOM 1489 O O . LEU A 1 185 ? 21.476 -0.524 14.634 1.00 83.88 185 LEU A O 1
ATOM 1493 N N . GLY A 1 186 ? 22.889 0.463 13.188 1.00 79.19 186 GLY A N 1
ATOM 1494 C CA . GLY A 1 186 ? 23.455 1.411 14.152 1.00 79.19 186 GLY A CA 1
ATOM 1495 C C . GLY A 1 186 ? 24.285 0.745 15.252 1.00 79.19 186 GLY A C 1
ATOM 1496 O O . GLY A 1 186 ? 24.506 1.340 16.300 1.00 79.19 186 GLY A O 1
ATOM 1497 N N . LYS A 1 187 ? 24.714 -0.509 15.047 1.00 65.81 187 LYS A N 1
ATOM 1498 C CA . LYS A 1 187 ? 25.525 -1.268 16.017 1.00 65.81 187 LYS A CA 1
ATOM 1499 C C . LYS A 1 187 ? 27.028 -1.110 15.802 1.00 65.81 187 LYS A C 1
ATOM 1501 O O . LYS A 1 187 ? 27.807 -1.509 16.657 1.00 65.81 187 LYS A O 1
ATOM 1506 N N . VAL A 1 188 ? 27.424 -0.490 14.694 1.00 57.47 188 VAL A N 1
ATOM 1507 C CA . VAL A 1 188 ? 28.812 -0.125 14.407 1.00 57.47 188 VAL A CA 1
ATOM 1508 C C . VAL A 1 188 ? 28.894 1.396 14.371 1.00 57.47 188 VAL A C 1
ATOM 1510 O O . VAL A 1 188 ? 28.544 2.009 13.363 1.00 57.47 188 VAL A O 1
ATOM 1513 N N . VAL A 1 189 ? 29.340 2.008 15.469 1.00 53.41 189 VAL A N 1
ATOM 1514 C CA . VAL A 1 189 ? 29.826 3.392 15.441 1.00 53.41 189 VAL A CA 1
ATOM 1515 C C . VAL A 1 189 ? 31.237 3.327 14.866 1.00 53.41 189 VAL A C 1
ATOM 1517 O O . VAL A 1 189 ? 32.132 2.733 15.454 1.00 53.41 189 VAL A O 1
ATOM 1520 N N . TRP A 1 190 ? 31.411 3.851 13.657 1.00 50.59 190 TRP A N 1
ATOM 1521 C CA . TRP A 1 190 ? 32.651 3.737 12.878 1.00 50.59 190 TRP A CA 1
ATOM 1522 C C . TRP A 1 190 ? 33.705 4.791 13.271 1.00 50.59 190 TRP A C 1
ATOM 1524 O O . TRP A 1 190 ? 34.699 4.952 12.567 1.00 50.59 190 TRP A O 1
ATOM 1534 N N . GLU A 1 191 ? 33.464 5.561 14.336 1.00 46.00 191 GLU A N 1
ATOM 1535 C CA . GLU A 1 191 ? 34.195 6.810 14.588 1.00 46.00 191 GLU A CA 1
ATOM 1536 C C . GLU A 1 191 ? 35.514 6.669 15.354 1.00 46.00 191 GLU A C 1
ATOM 1538 O O . GLU A 1 191 ? 36.319 7.590 15.303 1.00 46.00 191 GLU A O 1
ATOM 1543 N N . GLU A 1 192 ? 35.849 5.520 15.938 1.00 44.50 192 GLU A N 1
ATOM 1544 C CA . GLU A 1 192 ? 37.123 5.379 16.657 1.00 44.50 192 GLU A CA 1
ATOM 1545 C C . GLU A 1 192 ? 38.007 4.296 16.033 1.00 44.50 192 GLU A C 1
ATOM 1547 O O . GLU A 1 192 ? 37.964 3.135 16.429 1.00 44.50 192 GLU A O 1
ATOM 1552 N N . ASN A 1 193 ? 38.790 4.709 15.023 1.00 43.50 193 ASN A N 1
ATOM 1553 C CA . ASN A 1 193 ? 40.093 4.158 14.582 1.00 43.50 193 ASN A CA 1
ATOM 1554 C C . ASN A 1 193 ? 40.289 4.089 13.056 1.00 43.50 193 ASN A C 1
ATOM 1556 O O . ASN A 1 193 ? 40.751 3.085 12.512 1.00 43.50 193 ASN A O 1
ATOM 1560 N N . LYS A 1 194 ? 40.089 5.209 12.348 1.00 45.31 194 LYS A N 1
ATOM 1561 C CA . LYS A 1 194 ? 40.748 5.406 11.037 1.00 45.31 194 LYS A CA 1
ATOM 1562 C C . LYS A 1 194 ? 42.288 5.453 11.137 1.00 45.31 194 LYS A C 1
ATOM 1564 O O . LYS A 1 194 ? 42.952 5.352 10.113 1.00 45.31 194 LYS A O 1
ATOM 1569 N N . ALA A 1 195 ? 42.858 5.580 12.340 1.00 43.72 195 ALA A N 1
ATOM 1570 C CA . ALA A 1 195 ? 44.298 5.751 12.553 1.00 43.72 195 ALA A CA 1
ATOM 1571 C C . ALA A 1 195 ? 45.127 4.447 12.569 1.00 43.72 195 ALA A C 1
ATOM 1573 O O . ALA A 1 195 ? 46.335 4.522 12.378 1.00 43.72 195 ALA A O 1
ATOM 1574 N N . ASN A 1 196 ? 44.516 3.265 12.735 1.00 42.25 196 ASN A N 1
ATOM 1575 C CA . ASN A 1 196 ? 45.258 1.999 12.904 1.00 42.25 196 ASN A CA 1
ATOM 1576 C C . ASN A 1 196 ? 45.191 1.029 11.712 1.00 42.25 196 ASN A C 1
ATOM 1578 O O . ASN A 1 196 ? 45.593 -0.124 11.825 1.00 42.25 196 ASN A O 1
ATOM 1582 N N . TRP A 1 197 ? 44.744 1.490 10.543 1.00 38.81 197 TRP A N 1
ATOM 1583 C CA . TRP A 1 197 ? 44.767 0.701 9.306 1.00 38.81 197 TRP A CA 1
ATOM 1584 C C . TRP A 1 197 ? 45.954 1.097 8.419 1.00 38.81 197 TRP A C 1
ATOM 1586 O O . TRP A 1 197 ? 45.785 1.577 7.301 1.00 38.81 197 TRP A O 1
ATOM 1596 N N . LYS A 1 198 ? 47.174 0.878 8.918 1.00 32.38 198 LYS A N 1
ATOM 1597 C CA . LYS A 1 198 ? 48.306 0.545 8.046 1.00 32.38 198 LYS A CA 1
ATOM 1598 C C . LYS A 1 198 ? 48.479 -0.964 8.123 1.00 32.38 198 LYS A C 1
ATOM 1600 O O . LYS A 1 198 ? 49.014 -1.480 9.096 1.00 32.38 198 LYS A O 1
ATOM 1605 N N . VAL A 1 199 ? 47.939 -1.653 7.125 1.00 34.34 199 VAL A N 1
ATOM 1606 C CA . VAL A 1 199 ? 48.253 -3.060 6.883 1.00 34.34 199 VAL A CA 1
ATOM 1607 C C . VAL A 1 199 ? 49.631 -3.075 6.226 1.00 34.34 199 VAL A C 1
ATOM 1609 O O . VAL A 1 199 ? 49.788 -2.509 5.142 1.00 34.34 199 VAL A O 1
ATOM 1612 N N . SER A 1 200 ? 50.614 -3.618 6.943 1.00 34.34 200 SER A N 1
ATOM 1613 C CA . SER A 1 200 ? 51.917 -4.040 6.417 1.00 34.34 200 SER A CA 1
ATOM 1614 C C . SER A 1 200 ? 51.766 -5.273 5.536 1.00 34.34 200 SER A C 1
ATOM 1616 O O . SER A 1 200 ? 50.897 -6.113 5.867 1.00 34.34 200 SER A O 1
#

Radius of gyration: 23.23 Å; chains: 1; bounding box: 73×50×43 Å